Protein AF-A0A183EL89-F1 (afdb_monomer)

Structure (mmCIF, N/CA/C/O backbone):
data_AF-A0A183EL89-F1
#
_entry.id   AF-A0A183EL89-F1
#
loop_
_atom_site.group_PDB
_atom_site.id
_atom_site.type_symbol
_atom_site.label_atom_id
_atom_site.label_alt_id
_atom_site.label_comp_id
_atom_site.label_asym_id
_atom_site.label_entity_id
_atom_site.label_seq_id
_atom_site.pdbx_PDB_ins_code
_atom_site.Cartn_x
_atom_site.Cartn_y
_atom_site.Cartn_z
_atom_site.occupancy
_atom_site.B_iso_or_equiv
_atom_site.auth_seq_id
_atom_site.auth_comp_id
_atom_site.auth_asym_id
_atom_site.auth_atom_id
_atom_site.pdbx_PDB_model_num
ATOM 1 N N . LEU A 1 1 ? -28.766 1.982 16.127 1.00 48.88 1 LEU A N 1
ATOM 2 C CA . LEU A 1 1 ? -27.959 2.420 17.276 1.00 48.88 1 LEU A CA 1
ATOM 3 C C . LEU A 1 1 ? -27.476 3.802 16.907 1.00 48.88 1 LEU A C 1
ATOM 5 O O . LEU A 1 1 ? -26.701 3.920 15.959 1.00 48.88 1 LEU A O 1
ATOM 9 N N . ASP A 1 2 ? -28.073 4.806 17.535 1.00 54.91 2 ASP A N 1
ATOM 10 C CA . ASP A 1 2 ? -27.821 6.222 17.257 1.00 54.91 2 ASP A CA 1
ATOM 11 C C . ASP A 1 2 ? -26.548 6.685 17.985 1.00 54.91 2 ASP A C 1
ATOM 13 O O . ASP A 1 2 ? -26.161 6.104 18.998 1.00 54.91 2 ASP A O 1
ATOM 17 N N . ASN A 1 3 ? -25.886 7.733 17.482 1.00 57.62 3 ASN A N 1
ATOM 18 C CA . ASN A 1 3 ? -24.579 8.217 17.969 1.00 57.62 3 ASN A CA 1
ATOM 19 C C . ASN A 1 3 ? -24.503 8.420 19.483 1.00 57.62 3 ASN A C 1
ATOM 21 O O . ASN A 1 3 ? -23.495 8.080 20.096 1.00 57.62 3 ASN A O 1
ATOM 25 N N . GLY A 1 4 ? -25.585 8.915 20.088 1.00 68.94 4 GLY A N 1
ATOM 26 C CA . GLY A 1 4 ? -25.637 9.153 21.529 1.00 68.94 4 GLY A CA 1
ATOM 27 C C . GLY A 1 4 ? -25.497 7.879 22.367 1.00 68.94 4 GLY A C 1
ATOM 28 O O . GLY A 1 4 ? -24.900 7.924 23.436 1.00 68.94 4 GLY A O 1
ATOM 29 N N . GLU A 1 5 ? -25.976 6.734 21.872 1.00 75.00 5 GLU A N 1
ATOM 30 C CA . GLU A 1 5 ? -25.939 5.466 22.614 1.00 75.00 5 GLU A CA 1
ATOM 31 C C . GLU A 1 5 ? -24.522 4.878 22.666 1.00 75.00 5 GLU A C 1
ATOM 33 O O . GLU A 1 5 ? -24.133 4.270 23.663 1.00 75.00 5 GLU A O 1
ATOM 38 N N . PHE A 1 6 ? -23.734 5.063 21.602 1.00 75.00 6 PHE A N 1
ATOM 39 C CA . PHE A 1 6 ? -22.356 4.576 21.531 1.00 75.00 6 PHE A CA 1
ATOM 40 C C . PHE A 1 6 ? -21.401 5.408 22.386 1.00 75.00 6 PHE A C 1
ATOM 42 O O . PHE A 1 6 ? -20.579 4.830 23.100 1.00 75.00 6 PHE A O 1
ATOM 49 N N . ASP A 1 7 ? -21.540 6.734 22.358 1.00 78.25 7 ASP A N 1
ATOM 50 C CA . ASP A 1 7 ? -20.721 7.635 23.171 1.00 78.25 7 ASP A CA 1
ATOM 51 C C . ASP A 1 7 ? -21.027 7.469 24.665 1.00 78.25 7 ASP A C 1
ATOM 53 O O . ASP A 1 7 ? -20.110 7.395 25.485 1.00 78.25 7 ASP A O 1
ATOM 57 N N . GLU A 1 8 ? -22.306 7.329 25.033 1.00 81.50 8 GLU A N 1
ATOM 58 C CA . GLU A 1 8 ? -22.704 7.083 26.420 1.00 81.50 8 GLU A CA 1
ATOM 59 C C . GLU A 1 8 ? -22.214 5.712 26.910 1.00 81.50 8 GLU A C 1
ATOM 61 O O . GLU A 1 8 ? -21.628 5.618 27.992 1.00 81.50 8 GLU A O 1
ATOM 66 N N . ALA A 1 9 ? -22.362 4.655 26.100 1.00 81.38 9 ALA A N 1
ATOM 67 C CA . ALA A 1 9 ? -21.861 3.324 26.439 1.00 81.38 9 ALA A CA 1
ATOM 68 C C . ALA A 1 9 ? -20.333 3.299 26.600 1.00 81.38 9 ALA A C 1
ATOM 70 O O . ALA A 1 9 ? -19.826 2.683 27.542 1.00 81.38 9 ALA A O 1
ATOM 71 N N . LEU A 1 10 ? -19.598 3.982 25.715 1.00 85.62 10 LEU A N 1
ATOM 72 C CA . LEU A 1 10 ? -18.145 4.081 25.804 1.00 85.62 10 LEU A CA 1
ATOM 73 C C . LEU A 1 10 ? -17.728 4.858 27.058 1.00 85.62 10 LEU A C 1
ATOM 75 O O . LEU A 1 10 ? -16.910 4.366 27.831 1.00 85.62 10 LEU A O 1
ATOM 79 N N . HIS A 1 11 ? -18.348 6.009 27.322 1.00 86.00 11 HIS A N 1
ATOM 80 C CA . HIS A 1 11 ? -18.059 6.821 28.502 1.00 86.00 11 HIS A CA 1
ATOM 81 C C . HIS A 1 11 ? -18.355 6.073 29.812 1.00 86.00 11 HIS A C 1
ATOM 83 O O . HIS A 1 11 ? -17.586 6.164 30.773 1.00 86.00 11 HIS A O 1
ATOM 89 N N . VAL A 1 12 ? -19.446 5.303 29.879 1.00 81.62 12 VAL A N 1
ATOM 90 C CA . VAL A 1 12 ? -19.757 4.456 31.043 1.00 81.62 12 VAL A CA 1
ATOM 91 C C . VAL A 1 12 ? -18.693 3.373 31.225 1.00 81.62 12 VAL A C 1
ATOM 93 O O . VAL A 1 12 ? -18.206 3.185 32.343 1.00 81.62 12 VAL A O 1
ATOM 96 N N . ALA A 1 13 ? -18.299 2.697 30.144 1.00 80.44 13 ALA A N 1
ATOM 97 C CA . ALA A 1 13 ? -17.300 1.637 30.193 1.00 80.44 13 ALA A CA 1
ATOM 98 C C . ALA A 1 13 ? -15.908 2.168 30.590 1.00 80.44 13 ALA A C 1
ATOM 100 O O . ALA A 1 13 ? -15.246 1.587 31.448 1.00 80.44 13 ALA A O 1
ATOM 101 N N . GLU A 1 14 ? -15.485 3.313 30.052 1.00 84.62 14 GLU A N 1
ATOM 102 C CA . GLU A 1 14 ? -14.200 3.942 30.383 1.00 84.62 14 GLU A CA 1
ATOM 103 C C . GLU A 1 14 ? -14.146 4.445 31.827 1.00 84.62 14 GLU A C 1
ATOM 105 O O . GLU A 1 14 ? -13.156 4.224 32.529 1.00 84.62 14 GLU A O 1
ATOM 110 N N . ASN A 1 15 ? -15.230 5.053 32.316 1.00 82.44 15 ASN A N 1
ATOM 111 C CA . ASN A 1 15 ? -15.321 5.478 33.712 1.00 82.44 15 ASN A CA 1
ATOM 112 C C . ASN A 1 15 ? -15.340 4.306 34.690 1.00 82.44 15 ASN A C 1
ATOM 114 O O . ASN A 1 15 ? -14.877 4.450 35.823 1.00 82.44 15 ASN A O 1
ATOM 118 N N . ALA A 1 16 ? -15.897 3.164 34.291 1.00 75.69 16 ALA A N 1
ATOM 119 C CA . ALA A 1 16 ? -15.833 1.956 35.095 1.00 75.69 16 ALA A CA 1
ATOM 120 C C . ALA A 1 16 ? -14.378 1.459 35.188 1.00 75.69 16 ALA A C 1
ATOM 122 O O . ALA A 1 16 ? -13.889 1.214 36.293 1.00 75.69 16 ALA A O 1
ATOM 123 N N . VAL A 1 17 ? -13.649 1.421 34.065 1.00 77.75 17 VAL A N 1
ATOM 124 C CA . VAL A 1 17 ? -12.233 1.001 34.017 1.00 77.75 17 VAL A CA 1
ATOM 125 C C . VAL A 1 17 ? -11.346 1.912 34.860 1.00 77.75 17 VAL A C 1
ATOM 127 O O . VAL A 1 17 ? -10.540 1.430 35.657 1.00 77.75 17 VAL A O 1
ATOM 130 N N . ALA A 1 18 ? -11.547 3.228 34.770 1.00 77.75 18 ALA A N 1
ATOM 131 C CA . ALA A 1 18 ? -10.809 4.215 35.558 1.00 77.75 18 ALA A CA 1
ATOM 132 C C . ALA A 1 18 ? -10.994 4.051 37.080 1.00 77.75 18 ALA A C 1
ATOM 134 O O . ALA A 1 18 ? -10.138 4.471 37.857 1.00 77.75 18 ALA A O 1
ATOM 135 N N . LYS A 1 19 ? -12.090 3.417 37.520 1.00 83.00 19 LYS A N 1
ATOM 136 C CA . LYS A 1 19 ? -12.383 3.140 38.937 1.00 83.00 19 LYS A CA 1
ATOM 137 C C . LYS A 1 19 ? -11.757 1.836 39.451 1.00 83.00 19 LYS A C 1
ATOM 139 O O . LYS A 1 19 ? -11.983 1.481 40.606 1.00 83.00 19 LYS A O 1
ATOM 144 N N . GLY A 1 20 ? -10.944 1.151 38.639 1.00 70.12 20 GLY A N 1
ATOM 145 C CA . GLY A 1 20 ? -10.068 0.058 39.076 1.00 70.12 20 GLY A CA 1
ATO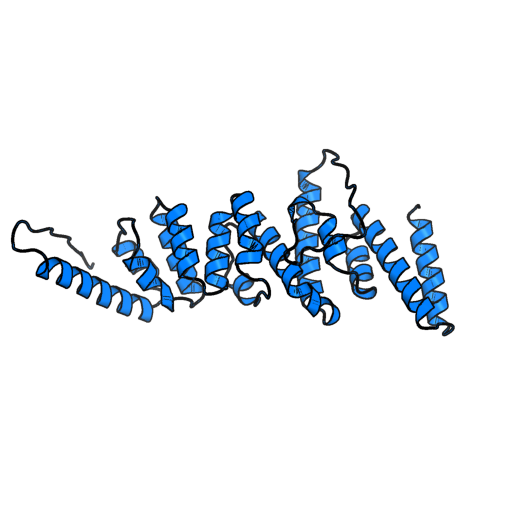M 146 C C . GLY A 1 20 ? -10.758 -1.286 39.324 1.00 70.12 20 GLY A C 1
ATOM 147 O O . GLY A 1 20 ? -10.212 -2.119 40.041 1.00 70.12 20 GLY A O 1
ATOM 148 N N . GLN A 1 21 ? -11.948 -1.507 38.762 1.00 62.53 21 GLN A N 1
ATOM 149 C CA . GLN A 1 21 ? -12.752 -2.718 38.991 1.00 62.53 21 GLN A CA 1
ATOM 150 C C . GLN A 1 21 ? -12.561 -3.843 37.956 1.00 62.53 21 GLN A C 1
ATOM 152 O O . GLN A 1 21 ? -13.443 -4.681 37.853 1.00 62.53 21 GLN A O 1
ATOM 157 N N . PHE A 1 22 ? -11.462 -3.880 37.194 1.00 68.75 22 PHE A N 1
ATOM 158 C CA . PHE A 1 22 ? -11.438 -4.659 35.948 1.00 68.75 22 PHE A CA 1
ATOM 159 C C . PHE A 1 22 ? -10.488 -5.855 35.968 1.00 68.75 22 PHE A C 1
ATOM 161 O O . PHE A 1 22 ? -9.323 -5.742 36.360 1.00 68.75 22 PHE A O 1
ATOM 168 N N . ASP A 1 23 ? -11.004 -6.989 35.489 1.00 80.81 23 ASP A N 1
ATOM 169 C CA . ASP A 1 23 ? -10.221 -8.144 35.059 1.00 80.81 23 ASP A CA 1
ATOM 170 C C . ASP A 1 23 ? -9.876 -8.056 33.553 1.00 80.81 23 ASP A C 1
ATOM 172 O O . ASP A 1 23 ? -10.339 -7.177 32.819 1.00 80.81 23 ASP A O 1
ATOM 176 N N . GLU A 1 24 ? -9.023 -8.964 33.076 1.00 83.56 24 GLU A N 1
ATOM 177 C CA . GLU A 1 24 ? -8.589 -9.019 31.672 1.00 83.56 24 GLU A CA 1
ATOM 178 C C . GLU A 1 24 ? -9.761 -9.217 30.687 1.00 83.56 24 GLU A C 1
ATOM 180 O O . GLU A 1 24 ? -9.737 -8.694 29.570 1.00 83.56 24 GLU A O 1
ATOM 185 N N . ALA A 1 25 ? -10.823 -9.916 31.100 1.00 85.62 25 ALA A N 1
ATOM 186 C CA . ALA A 1 25 ? -11.987 -10.176 30.259 1.00 85.62 25 ALA A CA 1
ATOM 187 C C . ALA A 1 25 ? -12.854 -8.923 30.074 1.00 85.62 25 ALA A C 1
ATOM 189 O O . ALA A 1 25 ? -13.449 -8.723 29.012 1.00 85.62 25 ALA A O 1
ATOM 190 N N . GLU A 1 26 ? -12.932 -8.058 31.079 1.00 83.62 26 GLU A N 1
ATOM 191 C CA . GLU A 1 26 ? -13.636 -6.787 30.957 1.00 83.62 26 GLU A CA 1
ATOM 192 C C . GLU A 1 26 ? -12.860 -5.764 30.111 1.00 83.62 26 GLU A C 1
ATOM 194 O O . GLU A 1 26 ? -13.474 -5.034 29.328 1.00 83.62 26 GLU A O 1
ATOM 199 N N . LEU A 1 27 ? -11.521 -5.765 30.171 1.00 84.81 27 LEU A N 1
ATOM 200 C CA . LEU A 1 27 ? -10.687 -4.989 29.241 1.00 84.81 27 LEU A CA 1
ATOM 201 C C . LEU A 1 27 ? -10.880 -5.441 27.787 1.00 84.81 27 LEU A C 1
ATOM 203 O O . LEU A 1 27 ? -10.979 -4.600 26.889 1.00 84.81 27 LEU A O 1
ATOM 207 N N . LEU A 1 28 ? -11.004 -6.751 27.550 1.00 87.50 28 LEU A N 1
ATOM 208 C CA . LEU A 1 28 ? -11.313 -7.292 26.225 1.00 87.50 28 LEU A CA 1
ATOM 209 C C . LEU A 1 28 ? -12.662 -6.764 25.709 1.00 87.50 28 LEU A C 1
ATOM 211 O O . LEU A 1 28 ? -12.742 -6.267 24.586 1.00 87.50 28 LEU A O 1
ATOM 215 N N . LYS A 1 29 ? -13.710 -6.797 26.544 1.00 88.00 29 LYS A N 1
ATOM 216 C CA . LYS A 1 29 ? -15.044 -6.275 26.188 1.00 88.00 29 LYS A CA 1
ATOM 217 C C . LYS A 1 29 ? -15.022 -4.777 25.885 1.00 88.00 29 LYS A C 1
ATOM 219 O O . LYS A 1 29 ? -15.702 -4.338 24.958 1.00 88.00 29 LYS A O 1
ATOM 224 N N . LEU A 1 30 ? -14.249 -3.993 26.640 1.00 88.56 30 LEU A N 1
ATOM 225 C CA . LEU A 1 30 ? -14.063 -2.568 26.359 1.00 88.56 30 LEU A CA 1
ATOM 226 C C . LEU A 1 30 ? -13.410 -2.359 24.990 1.00 88.56 30 LEU A C 1
ATOM 228 O O . LEU A 1 30 ? -13.863 -1.511 24.223 1.00 88.56 30 LEU A O 1
ATOM 232 N N . ASN A 1 31 ? -12.372 -3.129 24.664 1.00 90.12 31 ASN A N 1
ATOM 233 C CA . ASN A 1 31 ? -11.717 -3.035 23.362 1.00 90.12 31 ASN A CA 1
ATOM 234 C C . ASN A 1 31 ? -12.661 -3.435 22.223 1.00 90.12 31 ASN A C 1
ATOM 236 O O . ASN A 1 31 ? -12.740 -2.715 21.231 1.00 90.12 31 ASN A O 1
ATOM 240 N N . GLU A 1 32 ? -13.451 -4.498 22.378 1.00 89.94 32 GLU A N 1
ATOM 241 C CA . GLU A 1 32 ? -14.487 -4.859 21.401 1.00 89.94 32 GLU A CA 1
ATOM 242 C C . GLU A 1 32 ? -15.528 -3.745 21.215 1.00 89.94 32 GLU A C 1
ATOM 244 O O . GLU A 1 32 ? -15.967 -3.481 20.091 1.00 89.94 32 GLU A O 1
ATOM 249 N N . LEU A 1 33 ? -15.930 -3.073 22.301 1.00 90.19 33 LEU A N 1
ATOM 250 C CA . LEU A 1 33 ? -16.832 -1.925 22.231 1.00 90.19 33 LEU A CA 1
ATOM 251 C C . LEU A 1 33 ? -16.178 -0.766 21.472 1.00 90.19 33 LEU A C 1
ATOM 253 O O . LEU A 1 33 ? -16.782 -0.252 20.533 1.00 90.19 33 LEU A O 1
ATOM 257 N N . ARG A 1 34 ? -14.933 -0.406 21.804 1.00 91.88 34 ARG A N 1
ATOM 258 C CA . ARG A 1 34 ? -14.167 0.634 21.098 1.00 91.88 34 ARG A CA 1
ATOM 259 C C . ARG A 1 34 ? -14.054 0.351 19.607 1.00 91.88 34 ARG A C 1
ATOM 261 O O . ARG A 1 34 ? -14.280 1.255 18.812 1.00 91.88 34 ARG A O 1
ATOM 268 N N . GLN A 1 35 ? -13.775 -0.893 19.222 1.00 91.88 35 GLN A N 1
ATOM 269 C CA . GLN A 1 35 ? -13.714 -1.298 17.818 1.00 91.88 35 GLN A CA 1
ATOM 270 C C . GLN A 1 35 ? -15.066 -1.103 17.116 1.00 91.88 35 GLN A C 1
ATOM 272 O O . GLN A 1 35 ? -15.114 -0.543 16.022 1.00 91.88 35 GLN A O 1
ATOM 277 N N . LYS A 1 36 ? -16.186 -1.481 17.749 1.00 89.31 36 LYS A N 1
ATOM 278 C CA . LYS A 1 36 ? -17.536 -1.254 17.194 1.00 89.31 36 LYS A CA 1
ATOM 279 C C . LYS A 1 36 ? -17.862 0.234 17.039 1.00 89.31 36 LYS A C 1
ATOM 281 O O . LYS A 1 36 ? -18.387 0.626 15.997 1.00 89.31 36 LYS A O 1
ATOM 286 N N . VAL A 1 37 ? -17.537 1.050 18.045 1.00 90.50 37 VAL A N 1
ATOM 287 C CA . VAL A 1 37 ? -17.732 2.511 18.013 1.00 90.50 37 VAL A CA 1
ATOM 288 C C . VAL A 1 37 ? -16.865 3.141 16.922 1.00 90.50 37 VAL A C 1
ATOM 290 O O . VAL A 1 37 ? -17.355 3.954 16.143 1.00 90.50 37 VAL A O 1
ATOM 293 N N . ALA A 1 38 ? -15.610 2.706 16.789 1.00 91.56 38 ALA A N 1
ATOM 294 C CA . ALA A 1 38 ? -14.726 3.146 15.717 1.00 91.56 38 ALA A CA 1
ATOM 295 C C . ALA A 1 38 ? -15.380 2.893 14.347 1.00 91.56 38 ALA A C 1
ATOM 297 O O . ALA A 1 38 ? -15.536 3.817 13.549 1.00 91.56 38 ALA A O 1
ATOM 298 N N . VAL A 1 39 ? -15.849 1.670 14.083 1.00 87.56 39 VAL A N 1
ATOM 299 C CA . VAL A 1 39 ? -16.527 1.341 12.817 1.00 87.56 39 VAL A CA 1
ATOM 300 C C . VAL A 1 39 ? -17.768 2.216 12.579 1.00 87.56 39 VAL A C 1
ATOM 302 O O . VAL A 1 39 ? -18.038 2.592 11.437 1.00 87.56 39 VAL A O 1
ATOM 305 N N . ALA A 1 40 ? -18.513 2.581 13.627 1.00 87.31 40 ALA A N 1
ATOM 306 C CA . ALA A 1 40 ? -19.631 3.517 13.508 1.00 87.31 40 ALA A CA 1
ATOM 307 C C . ALA A 1 40 ? -19.163 4.924 13.089 1.00 87.31 40 ALA A C 1
ATOM 309 O O . ALA A 1 40 ? -19.707 5.476 12.130 1.00 87.31 40 ALA A O 1
ATOM 310 N N . PHE A 1 41 ? -18.108 5.460 13.716 1.00 89.81 41 PHE A N 1
ATOM 311 C CA . PHE A 1 41 ? -17.509 6.737 13.309 1.00 89.81 41 PHE A CA 1
ATOM 312 C C . PHE A 1 41 ? -17.009 6.716 11.867 1.00 89.81 41 PHE A C 1
ATOM 314 O O . PHE A 1 41 ? -17.232 7.676 11.129 1.00 89.81 41 PHE A O 1
ATOM 321 N N . PHE A 1 42 ? -16.398 5.613 11.435 1.00 88.62 42 PHE A N 1
ATOM 322 C CA . PHE A 1 42 ? -15.945 5.458 10.057 1.00 88.62 42 PHE A CA 1
ATOM 323 C C . PHE A 1 42 ? -17.104 5.573 9.058 1.00 88.62 42 PHE A C 1
ATOM 325 O O . PHE A 1 42 ? -17.032 6.360 8.114 1.00 88.62 42 PHE A O 1
ATOM 332 N N . LYS A 1 43 ? -18.213 4.862 9.304 1.00 85.00 43 LYS A N 1
ATOM 333 C CA . LYS A 1 43 ? -19.420 4.913 8.454 1.00 85.00 43 LYS A CA 1
ATOM 334 C C . LYS A 1 43 ? -20.042 6.309 8.374 1.00 85.00 43 LYS A C 1
ATOM 336 O O . LYS A 1 43 ? -20.694 6.636 7.389 1.00 85.00 43 LYS A O 1
ATOM 341 N N . GLN A 1 44 ? -19.826 7.128 9.396 1.00 86.00 44 GLN A N 1
ATOM 342 C CA . GLN A 1 44 ? -20.323 8.502 9.484 1.00 86.00 44 GLN A CA 1
ATOM 343 C C . GLN A 1 44 ? -19.299 9.544 9.026 1.00 86.00 44 GLN A C 1
ATOM 345 O O . GLN A 1 44 ? -19.546 10.739 9.156 1.00 86.00 44 GLN A O 1
ATOM 350 N N . LYS A 1 45 ? -18.158 9.107 8.476 1.00 88.25 45 LYS A N 1
ATOM 351 C CA . LYS A 1 45 ? -17.063 9.971 8.011 1.00 88.25 45 LYS A CA 1
ATOM 352 C C . LYS A 1 45 ? -16.403 10.795 9.130 1.00 88.25 45 LYS A C 1
ATOM 354 O O . LYS A 1 45 ? -15.696 11.762 8.858 1.00 88.25 45 LYS A O 1
ATOM 359 N N . HIS A 1 46 ? -16.560 10.390 10.392 1.00 90.50 46 HIS A N 1
ATOM 360 C CA . HIS A 1 46 ? -15.832 10.946 11.538 1.00 90.50 46 HIS A CA 1
ATOM 361 C C . HIS A 1 46 ? -14.442 10.296 11.649 1.00 90.50 46 HIS A C 1
ATOM 363 O O . HIS A 1 46 ? -14.143 9.546 12.579 1.00 90.50 46 HIS A O 1
ATOM 369 N N . TYR A 1 47 ? -13.595 10.546 10.650 1.00 91.38 47 TYR A N 1
ATOM 370 C CA . TYR A 1 47 ? -12.336 9.824 10.447 1.00 91.38 47 TYR A CA 1
ATOM 371 C C . TYR A 1 47 ? -11.286 10.025 11.548 1.00 91.38 47 TYR A C 1
ATOM 373 O O . TYR A 1 47 ? -10.533 9.098 11.846 1.00 91.38 47 TYR A O 1
ATOM 381 N N . GLU A 1 48 ? -11.232 11.209 12.161 1.00 92.50 48 GLU A N 1
ATOM 382 C CA . GLU A 1 48 ? -10.313 11.496 13.270 1.00 92.50 48 GLU A CA 1
ATOM 383 C C . GLU A 1 48 ? -10.657 10.634 14.491 1.00 92.50 48 GLU A C 1
ATOM 385 O O . GLU A 1 48 ? -9.822 9.843 14.932 1.00 92.50 48 GLU A O 1
ATOM 390 N N . ASN A 1 49 ? -11.919 10.676 14.932 1.00 92.19 49 ASN A N 1
ATOM 391 C CA . ASN A 1 49 ? -12.429 9.855 16.036 1.00 92.19 49 ASN A CA 1
ATOM 392 C C . ASN A 1 49 ? -12.253 8.356 15.761 1.00 92.19 49 ASN A C 1
ATOM 394 O O . ASN A 1 49 ? -11.861 7.589 16.643 1.00 92.19 49 ASN A O 1
ATOM 398 N N . PHE A 1 50 ? -12.510 7.927 14.521 1.00 94.12 50 PHE A N 1
ATOM 399 C CA . PHE A 1 50 ? -12.252 6.553 14.106 1.00 94.12 50 PHE A CA 1
ATOM 400 C C . PHE A 1 50 ? -10.774 6.178 14.269 1.00 94.12 50 PHE A C 1
ATOM 402 O O . PHE A 1 50 ? -10.476 5.143 14.857 1.00 94.12 50 PHE A O 1
ATOM 409 N N . CYS A 1 51 ? -9.850 7.002 13.769 1.00 94.38 51 CYS A N 1
ATOM 410 C CA . CYS A 1 51 ? -8.414 6.732 13.825 1.00 94.38 51 CYS A CA 1
ATOM 411 C C . CYS A 1 51 ? -7.916 6.614 15.270 1.00 94.38 51 CYS A C 1
ATOM 413 O O . CYS A 1 51 ? -7.146 5.705 15.585 1.00 94.38 51 CYS A O 1
ATOM 415 N N . GLU A 1 52 ? -8.376 7.500 16.154 1.00 93.94 52 GLU A N 1
ATOM 416 C CA . GLU A 1 52 ? -8.047 7.457 17.578 1.00 93.94 52 GLU A CA 1
ATOM 417 C C . GLU A 1 52 ? -8.525 6.159 18.229 1.00 93.94 52 GLU A C 1
ATOM 419 O O . GLU A 1 52 ? -7.712 5.419 18.790 1.00 93.94 52 GLU A O 1
ATOM 424 N N . LEU A 1 53 ? -9.812 5.825 18.093 1.00 93.81 53 LEU A N 1
ATOM 425 C CA . LEU A 1 53 ? -10.365 4.613 18.699 1.00 93.81 53 LEU A CA 1
ATOM 426 C C . LEU A 1 53 ? -9.803 3.328 18.088 1.00 93.81 53 LEU A C 1
ATOM 428 O O . LEU A 1 53 ? -9.536 2.375 18.821 1.00 93.81 53 LEU A O 1
ATOM 432 N N . ALA A 1 54 ? -9.585 3.288 16.774 1.00 94.69 54 ALA A N 1
ATOM 433 C CA . ALA A 1 54 ? -9.003 2.135 16.095 1.00 94.69 54 ALA A CA 1
ATOM 434 C C . ALA A 1 54 ? -7.580 1.850 16.596 1.00 94.69 54 ALA A C 1
ATOM 436 O O . ALA A 1 54 ? -7.228 0.697 16.828 1.00 94.69 54 ALA A O 1
ATOM 437 N N . ILE A 1 55 ? -6.772 2.891 16.812 1.00 95.06 55 ILE A N 1
ATOM 438 C CA . ILE A 1 55 ? -5.411 2.743 17.338 1.00 95.06 55 ILE A CA 1
ATOM 439 C C . ILE A 1 55 ? -5.425 2.344 18.815 1.00 95.06 55 ILE A C 1
ATOM 441 O O . ILE A 1 55 ? -4.678 1.448 19.202 1.00 95.06 55 ILE A O 1
ATOM 445 N N . LEU A 1 56 ? -6.269 2.985 19.630 1.00 93.25 56 LEU A N 1
ATOM 446 C CA . LEU A 1 56 ? -6.376 2.703 21.066 1.00 93.25 56 LEU A CA 1
ATOM 447 C C . LEU A 1 56 ? -6.866 1.283 21.364 1.00 93.25 56 LEU A C 1
ATOM 449 O O . LEU A 1 56 ? -6.513 0.721 22.396 1.00 93.25 56 LEU A O 1
ATOM 453 N N . SER A 1 57 ? -7.691 0.722 20.482 1.00 93.69 57 SER A N 1
ATOM 454 C CA . SER A 1 57 ? -8.256 -0.623 20.626 1.00 93.69 57 SER A CA 1
ATOM 455 C C . SER A 1 57 ? -7.501 -1.706 19.857 1.00 93.69 57 SER A C 1
ATOM 457 O O . SER A 1 57 ? -7.989 -2.835 19.793 1.00 93.69 57 SER A O 1
ATOM 459 N N . GLU A 1 58 ? -6.350 -1.363 19.263 1.00 94.56 58 GLU A N 1
ATOM 460 C CA . GLU A 1 58 ? -5.545 -2.252 18.414 1.00 94.56 58 GLU A CA 1
ATOM 461 C C . GLU A 1 58 ? -6.403 -2.975 17.358 1.00 94.56 58 GLU A C 1
ATOM 463 O O . GLU A 1 58 ? -6.300 -4.185 17.155 1.00 94.56 58 GLU A O 1
ATOM 468 N N . LEU A 1 59 ? -7.312 -2.227 16.718 1.00 93.94 59 LEU A N 1
ATOM 469 C CA . LEU A 1 59 ? -8.205 -2.757 15.692 1.00 93.94 59 LEU A CA 1
ATOM 470 C C . LEU A 1 59 ? -7.380 -3.376 14.560 1.00 93.94 59 LEU A C 1
ATOM 472 O O . LEU A 1 59 ? -6.530 -2.701 13.976 1.00 93.94 59 LEU A O 1
ATOM 476 N N . ASP A 1 60 ? -7.680 -4.633 14.216 1.00 93.38 60 ASP A N 1
ATOM 477 C CA . ASP A 1 60 ? -7.065 -5.306 13.072 1.00 93.38 60 ASP A CA 1
ATOM 478 C C . ASP A 1 60 ? -7.290 -4.453 11.809 1.00 93.38 60 ASP A C 1
ATOM 480 O O . ASP A 1 60 ? -8.436 -4.275 11.378 1.00 93.38 60 ASP A O 1
ATOM 484 N N . PRO A 1 61 ? -6.224 -3.910 11.191 1.00 93.94 61 PRO A N 1
ATOM 485 C CA . PRO A 1 61 ? -6.358 -2.993 10.069 1.00 93.94 61 PRO A CA 1
ATOM 486 C C . PRO A 1 61 ? -7.040 -3.659 8.874 1.00 93.94 61 PRO A C 1
ATOM 488 O O . PRO A 1 61 ? -7.633 -2.970 8.048 1.00 93.94 61 PRO A O 1
ATOM 491 N N . ARG A 1 62 ? -7.017 -4.993 8.777 1.00 92.75 62 ARG A N 1
ATOM 492 C CA . ARG A 1 62 ? -7.664 -5.732 7.691 1.00 92.75 62 ARG A CA 1
ATOM 493 C C . ARG A 1 62 ? -9.188 -5.665 7.769 1.00 92.75 62 ARG A C 1
ATOM 495 O O . ARG A 1 62 ? -9.824 -5.686 6.723 1.00 92.75 62 ARG A O 1
ATOM 502 N N . GLU A 1 63 ? -9.772 -5.501 8.959 1.00 90.25 63 GLU A N 1
ATO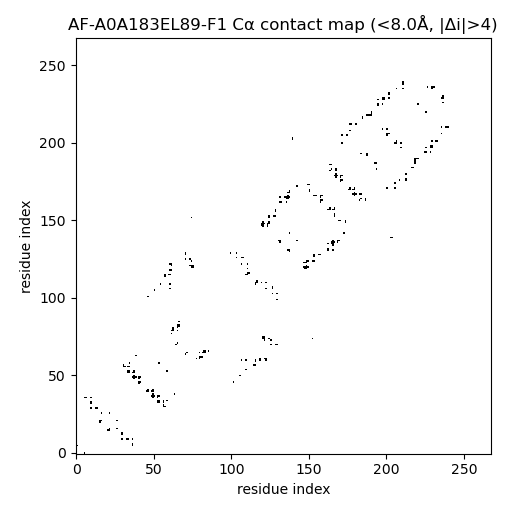M 503 C CA . GLU A 1 63 ? -11.219 -5.260 9.117 1.00 90.25 63 GLU A CA 1
ATOM 504 C C . GLU A 1 63 ? -11.619 -3.891 8.545 1.00 90.25 63 GLU A C 1
ATOM 506 O O . GLU A 1 63 ? -12.685 -3.742 7.953 1.00 90.25 63 GLU A O 1
ATOM 511 N N . VAL A 1 64 ? -10.739 -2.893 8.658 1.00 89.56 64 VAL A N 1
ATOM 512 C CA . VAL A 1 64 ? -10.936 -1.567 8.050 1.00 89.56 64 VAL A CA 1
ATOM 513 C C . VAL A 1 64 ? -10.795 -1.658 6.536 1.00 89.56 64 VAL A C 1
ATOM 515 O O . VAL A 1 64 ? -11.640 -1.172 5.790 1.00 89.56 64 VAL A O 1
ATOM 518 N N . LEU A 1 65 ? -9.731 -2.315 6.075 1.00 89.31 65 LEU A N 1
ATOM 519 C CA . LEU A 1 65 ? -9.433 -2.488 4.655 1.00 89.31 65 LEU A CA 1
ATOM 520 C C . LEU A 1 65 ? -10.502 -3.323 3.935 1.00 89.31 65 LEU A C 1
ATOM 522 O O . LEU A 1 65 ? -10.762 -3.096 2.760 1.00 89.31 65 LEU A O 1
ATOM 526 N N . ALA A 1 66 ? -11.160 -4.248 4.634 1.00 87.19 66 ALA A N 1
ATOM 527 C CA . ALA A 1 66 ? -12.277 -5.027 4.111 1.00 87.19 66 ALA A CA 1
ATOM 528 C C . ALA A 1 66 ? -13.527 -4.196 3.797 1.00 87.19 66 ALA A C 1
ATOM 530 O O . ALA A 1 66 ? -14.434 -4.684 3.134 1.00 87.19 66 ALA A O 1
ATOM 531 N N . MET A 1 67 ? -13.578 -2.936 4.234 1.00 83.50 67 MET A N 1
ATOM 532 C CA . MET A 1 67 ? -14.610 -1.994 3.796 1.00 83.50 67 MET A CA 1
ATOM 533 C C . MET A 1 67 ? -14.339 -1.433 2.393 1.00 83.50 67 MET A C 1
ATOM 535 O O . MET A 1 67 ? -15.183 -0.724 1.848 1.00 83.50 67 MET A O 1
ATOM 539 N N . PHE A 1 68 ? -13.179 -1.748 1.808 1.00 85.94 68 PHE A N 1
ATOM 540 C CA . PHE A 1 68 ? -12.717 -1.272 0.510 1.00 85.94 68 PHE A CA 1
ATOM 541 C C . PHE A 1 68 ? -12.530 -2.447 -0.453 1.00 85.94 68 PHE A C 1
ATOM 543 O O . PHE A 1 68 ? -11.405 -2.843 -0.757 1.00 85.94 68 PHE A O 1
ATOM 550 N N . ASP A 1 69 ? -13.635 -2.972 -0.982 1.00 84.31 69 ASP A N 1
ATOM 551 C CA . ASP A 1 69 ? -13.633 -4.158 -1.853 1.00 84.31 69 ASP A CA 1
ATOM 552 C C . ASP A 1 69 ? -12.692 -4.030 -3.058 1.00 84.31 69 ASP A C 1
ATOM 554 O O . ASP A 1 69 ? -12.059 -5.000 -3.472 1.00 84.31 69 ASP A O 1
ATOM 558 N N . VAL A 1 70 ? -12.529 -2.813 -3.589 1.00 85.06 70 VAL A N 1
ATOM 559 C CA . VAL A 1 70 ? -11.618 -2.531 -4.709 1.00 85.06 70 VAL A CA 1
ATOM 560 C C . VAL A 1 70 ? -10.156 -2.865 -4.389 1.00 85.06 70 VAL A C 1
ATOM 562 O O . VAL A 1 70 ? -9.384 -3.154 -5.297 1.00 85.06 70 VAL A O 1
ATOM 565 N N . LEU A 1 71 ? -9.764 -2.862 -3.113 1.00 86.56 71 LEU A N 1
ATOM 566 C CA . LEU A 1 71 ? -8.401 -3.148 -2.661 1.00 86.56 71 LEU A CA 1
ATOM 567 C C . LEU A 1 71 ? -8.188 -4.626 -2.317 1.00 86.56 71 LEU A C 1
ATOM 569 O O . LEU A 1 71 ? -7.077 -4.987 -1.934 1.00 86.56 71 LEU A O 1
ATOM 573 N N . LEU A 1 72 ? -9.206 -5.477 -2.459 1.00 86.75 72 LEU A N 1
ATOM 574 C CA . LEU A 1 72 ? -9.145 -6.920 -2.213 1.00 86.75 72 LEU A CA 1
ATOM 575 C C . LEU A 1 72 ? -8.729 -7.689 -3.484 1.00 86.75 72 LEU A C 1
ATOM 577 O O . LEU A 1 72 ? -8.848 -7.159 -4.591 1.00 86.75 72 LEU A O 1
ATOM 581 N N . PRO A 1 73 ? -8.219 -8.934 -3.370 1.00 88.69 73 PRO A N 1
ATOM 582 C CA . PRO A 1 73 ? -8.024 -9.746 -2.157 1.00 88.69 73 PRO A CA 1
ATOM 583 C C . PRO A 1 73 ? -6.741 -9.414 -1.380 1.00 88.69 73 PRO A C 1
ATOM 585 O O . PRO A 1 73 ? -5.771 -8.901 -1.944 1.00 88.69 73 PRO A O 1
ATOM 588 N N . PHE A 1 74 ? -6.708 -9.755 -0.088 1.00 86.50 74 PHE A N 1
ATOM 589 C CA . PHE A 1 74 ? -5.497 -9.623 0.729 1.00 86.50 74 PHE A CA 1
ATOM 590 C C . PHE A 1 74 ? -4.449 -10.694 0.399 1.00 86.50 74 PHE A C 1
ATOM 592 O O . PHE A 1 74 ? -4.812 -11.857 0.208 1.00 86.50 74 PHE A O 1
ATOM 599 N N . PRO A 1 75 ? -3.149 -10.348 0.435 1.00 86.75 75 PRO A N 1
ATOM 600 C CA . PRO A 1 75 ? -2.059 -11.317 0.294 1.00 86.75 75 PRO A CA 1
ATOM 601 C C . PRO A 1 75 ? -2.085 -12.451 1.324 1.00 86.75 75 PRO A C 1
ATOM 603 O O . PRO A 1 75 ? -1.713 -13.582 1.014 1.00 86.75 75 PRO A O 1
ATOM 606 N N . SER A 1 76 ? -2.514 -12.166 2.555 1.00 87.31 76 SER A N 1
ATOM 607 C CA . SER A 1 76 ? -2.651 -13.171 3.614 1.00 87.31 76 SER A CA 1
ATOM 608 C C . SER A 1 76 ? -3.847 -14.114 3.445 1.00 87.31 76 SER A C 1
ATOM 610 O O . SER A 1 76 ? -3.986 -15.054 4.226 1.00 87.31 76 SER A O 1
ATOM 612 N N . GLY A 1 77 ? -4.730 -13.870 2.469 1.00 87.12 77 GLY A N 1
ATOM 613 C CA . GLY A 1 77 ? -5.996 -14.594 2.329 1.00 87.12 77 GLY A CA 1
ATOM 614 C C . GLY A 1 77 ? -7.017 -14.268 3.424 1.00 87.12 77 GLY A C 1
ATOM 615 O O . GLY A 1 77 ? -7.994 -15.003 3.575 1.00 87.12 77 GLY A O 1
ATOM 616 N N . PHE A 1 78 ? -6.790 -13.191 4.188 1.00 87.38 78 PHE A N 1
ATOM 617 C CA . PHE A 1 78 ? -7.665 -12.760 5.273 1.00 87.38 78 PHE A CA 1
ATOM 618 C C . PHE A 1 78 ? -9.129 -12.685 4.833 1.00 87.38 78 PHE A C 1
ATOM 620 O O . PHE A 1 78 ? -9.457 -12.117 3.790 1.00 87.38 78 PHE A O 1
ATOM 627 N N . GLN A 1 79 ? -9.994 -13.257 5.668 1.00 83.56 79 GLN A N 1
ATOM 628 C CA . GLN A 1 79 ? -11.439 -13.214 5.517 1.00 83.56 79 GLN A CA 1
ATOM 629 C C . GLN A 1 79 ? -11.994 -12.307 6.620 1.00 83.56 79 GLN A C 1
ATOM 631 O O . GLN A 1 79 ? -11.859 -12.659 7.796 1.00 83.56 79 GLN A O 1
ATOM 636 N N . PRO A 1 80 ? -12.572 -11.148 6.274 1.00 77.25 80 PRO A N 1
ATOM 637 C CA . PRO A 1 80 ? -13.083 -10.212 7.264 1.00 77.25 80 PRO A CA 1
ATOM 638 C C . PRO A 1 80 ? -14.222 -10.809 8.076 1.00 77.25 80 PRO A C 1
ATOM 640 O O . PRO A 1 80 ? -15.106 -11.476 7.534 1.00 77.25 80 PRO A O 1
ATOM 643 N N . ARG A 1 81 ? -14.228 -10.533 9.384 1.00 74.12 81 ARG A N 1
ATOM 644 C CA . ARG A 1 81 ? -15.371 -10.880 10.239 1.00 74.12 81 ARG A CA 1
ATOM 645 C C . ARG A 1 81 ? -16.530 -9.931 9.974 1.00 74.12 81 ARG A C 1
ATOM 647 O O . ARG A 1 81 ? -17.690 -10.333 10.051 1.00 74.12 81 ARG A O 1
ATOM 654 N N . MET A 1 82 ? -16.214 -8.675 9.666 1.00 62.34 82 MET A N 1
ATOM 655 C CA . MET A 1 82 ? -17.189 -7.650 9.331 1.00 62.34 82 MET A CA 1
ATOM 656 C C . MET A 1 82 ? -17.328 -7.546 7.811 1.00 62.34 82 MET A C 1
ATOM 658 O O . MET A 1 82 ? -16.590 -6.815 7.160 1.00 62.34 82 MET A O 1
ATOM 662 N N . MET A 1 83 ? -18.280 -8.273 7.218 1.00 51.59 83 MET A N 1
ATOM 663 C CA . MET A 1 83 ? -18.625 -8.032 5.813 1.00 51.59 83 MET A CA 1
ATOM 664 C C . MET A 1 83 ? -19.199 -6.618 5.653 1.00 51.59 83 MET A C 1
ATOM 666 O O . MET A 1 83 ? -20.124 -6.221 6.369 1.00 51.59 83 MET A O 1
ATOM 670 N N . SER A 1 84 ? -18.644 -5.860 4.709 1.00 51.88 84 SER A N 1
ATOM 671 C CA . SER A 1 84 ? -19.113 -4.527 4.353 1.00 51.88 84 SER A CA 1
ATOM 672 C C . SER A 1 84 ? -20.342 -4.620 3.452 1.00 51.88 84 SER A C 1
ATOM 674 O O . SER A 1 84 ? -20.300 -5.192 2.370 1.00 51.88 84 SER A O 1
ATOM 676 N N . ALA A 1 85 ? -21.442 -4.020 3.899 1.00 44.28 85 ALA A N 1
ATOM 677 C CA . ALA A 1 85 ? -22.498 -3.524 3.028 1.00 44.28 85 ALA A CA 1
ATOM 678 C C . ALA A 1 85 ? -22.377 -1.995 3.000 1.00 44.28 85 ALA A C 1
ATOM 680 O O . ALA A 1 85 ? -23.208 -1.286 3.566 1.00 44.28 85 ALA A O 1
ATOM 681 N N . CYS A 1 86 ? -21.295 -1.468 2.423 1.00 48.56 86 CYS A N 1
ATOM 682 C CA . CYS A 1 86 ? -21.283 -0.067 2.018 1.00 48.56 86 CYS A CA 1
ATOM 683 C C . CYS A 1 86 ? -22.096 0.023 0.725 1.00 48.56 86 CYS A C 1
ATOM 685 O O . CYS A 1 86 ? -21.609 -0.298 -0.355 1.00 48.56 86 CYS A O 1
ATOM 687 N N . GLY A 1 87 ? -23.376 0.374 0.870 1.00 47.28 87 GLY A N 1
ATOM 688 C CA . GLY A 1 87 ? -24.272 0.621 -0.252 1.00 47.28 87 GLY A CA 1
ATOM 689 C C . GLY A 1 87 ? -23.705 1.701 -1.166 1.00 47.28 87 GLY A C 1
ATOM 690 O O . GLY A 1 87 ? -23.197 2.727 -0.712 1.00 47.28 87 GLY A O 1
ATOM 691 N N . THR A 1 88 ? -23.772 1.432 -2.463 1.00 41.06 88 THR A N 1
ATOM 692 C CA . THR A 1 88 ? -23.404 2.355 -3.526 1.00 41.06 88 THR A CA 1
ATOM 693 C C . THR A 1 88 ? -24.457 3.455 -3.655 1.00 41.06 88 THR A C 1
ATOM 695 O O . THR A 1 88 ? -25.378 3.306 -4.451 1.00 41.06 88 THR A O 1
ATOM 698 N N . ASP A 1 89 ? -24.333 4.538 -2.883 1.00 45.38 89 ASP A N 1
ATOM 699 C CA . ASP A 1 89 ? -25.095 5.773 -3.119 1.00 45.38 89 ASP A CA 1
ATOM 700 C C . ASP A 1 89 ? -24.273 6.785 -3.936 1.00 45.38 89 ASP A C 1
ATOM 702 O O . ASP A 1 89 ? -23.181 7.192 -3.544 1.00 45.38 89 ASP A O 1
ATOM 706 N N . ASP A 1 90 ? -24.845 7.171 -5.079 1.00 44.94 90 ASP A N 1
ATOM 707 C CA . ASP A 1 90 ? -24.309 7.837 -6.283 1.00 44.94 90 ASP A CA 1
ATOM 708 C C . ASP A 1 90 ? -23.553 9.187 -6.125 1.00 44.94 90 ASP A C 1
ATOM 710 O O . ASP A 1 90 ? -23.189 9.801 -7.127 1.00 44.94 90 ASP A O 1
ATOM 714 N N . ASP A 1 91 ? -23.239 9.665 -4.916 1.00 48.19 91 ASP A N 1
ATOM 715 C CA . ASP A 1 91 ? -22.567 10.968 -4.686 1.00 48.19 91 ASP A CA 1
ATOM 716 C C . ASP A 1 91 ? -21.020 10.851 -4.629 1.00 48.19 91 ASP A C 1
ATOM 718 O O . ASP A 1 91 ? -20.314 11.443 -3.807 1.00 48.19 91 ASP A O 1
ATOM 722 N N . PHE A 1 92 ? -20.479 9.978 -5.484 1.00 52.81 92 PHE A N 1
ATOM 723 C CA . PHE A 1 92 ? -19.261 9.210 -5.210 1.00 52.81 92 PHE A CA 1
ATOM 724 C C . PHE A 1 92 ? -17.918 9.936 -5.352 1.00 52.81 92 PHE A C 1
ATOM 726 O O . PHE A 1 92 ? -16.933 9.444 -4.810 1.00 52.81 92 PHE A O 1
ATOM 733 N N . SER A 1 93 ? -17.781 11.053 -6.073 1.00 60.69 93 SER A N 1
ATOM 734 C CA . SER A 1 93 ? -16.421 11.470 -6.473 1.00 60.69 93 SER A CA 1
ATOM 735 C C . SER A 1 93 ? -15.611 12.111 -5.345 1.00 60.69 93 SER A C 1
ATOM 737 O O . SER A 1 93 ? -14.449 11.761 -5.148 1.00 60.69 93 SER A O 1
ATOM 739 N N . THR A 1 94 ? -16.195 13.047 -4.594 1.00 62.94 94 THR A N 1
ATOM 740 C CA . THR A 1 94 ? -15.440 13.835 -3.601 1.00 62.94 94 THR A CA 1
ATOM 741 C C . THR A 1 94 ? -15.256 13.058 -2.302 1.00 62.94 94 THR A C 1
ATOM 743 O O . THR A 1 94 ? -14.143 12.968 -1.786 1.00 62.94 94 THR A O 1
ATOM 746 N N . ALA A 1 95 ? -16.320 12.401 -1.831 1.00 71.12 95 ALA A N 1
ATOM 747 C CA . ALA A 1 95 ? -16.279 11.570 -0.630 1.00 71.12 95 ALA A CA 1
ATOM 748 C C . ALA A 1 95 ? -15.270 10.417 -0.759 1.00 71.12 95 ALA A C 1
ATOM 750 O O . ALA A 1 95 ? -14.600 10.061 0.208 1.00 71.12 95 ALA A O 1
ATOM 751 N N . PHE A 1 96 ? -15.121 9.860 -1.961 1.00 77.62 96 PHE A N 1
ATOM 752 C CA . PHE A 1 96 ? -14.193 8.765 -2.218 1.00 77.62 96 PHE A CA 1
ATOM 753 C C . PHE A 1 96 ? -12.728 9.218 -2.256 1.00 77.62 96 PHE A C 1
ATOM 755 O O . PHE A 1 96 ? -11.850 8.484 -1.807 1.00 77.62 96 PHE A O 1
ATOM 762 N N . VAL A 1 97 ? -12.446 10.439 -2.726 1.00 82.12 97 VAL A N 1
ATOM 763 C CA . VAL A 1 97 ? -11.093 11.020 -2.664 1.00 82.12 97 VAL A CA 1
ATOM 764 C C . VAL A 1 97 ? -10.678 11.275 -1.214 1.00 82.12 97 VAL A C 1
ATOM 766 O O . VAL A 1 97 ? -9.588 10.863 -0.817 1.00 82.12 97 VAL A O 1
ATOM 769 N N . GLU A 1 98 ? -11.547 11.885 -0.404 1.00 85.12 98 GLU A N 1
ATOM 770 C CA . GLU A 1 98 ? -11.283 12.116 1.025 1.00 85.12 98 GLU A CA 1
ATOM 771 C C . GLU A 1 98 ? -11.050 10.802 1.778 1.00 85.12 98 GLU A C 1
ATOM 773 O O . GLU A 1 98 ? -10.090 10.675 2.536 1.00 85.12 98 GLU A O 1
ATOM 778 N N . MET A 1 99 ? -11.881 9.793 1.505 1.00 86.94 99 MET A N 1
ATOM 779 C CA . MET A 1 99 ? -11.773 8.460 2.098 1.00 86.94 99 MET A CA 1
ATOM 780 C C . MET A 1 99 ? -10.450 7.766 1.734 1.00 86.94 99 MET A C 1
ATOM 782 O O . MET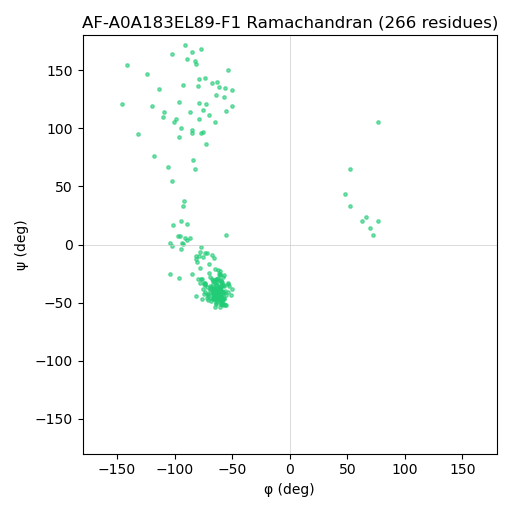 A 1 99 ? -9.852 7.106 2.583 1.00 86.94 99 MET A O 1
ATOM 786 N N . ARG A 1 100 ? -9.946 7.944 0.504 1.00 88.12 100 ARG A N 1
ATOM 787 C CA . ARG A 1 100 ? -8.637 7.414 0.075 1.00 88.12 100 ARG A CA 1
ATOM 788 C C . ARG A 1 100 ? -7.470 8.100 0.775 1.00 88.12 100 ARG A C 1
ATOM 790 O O . ARG A 1 100 ? -6.571 7.411 1.251 1.00 88.12 100 ARG A O 1
ATOM 797 N N . ILE A 1 101 ? -7.492 9.432 0.853 1.00 90.25 101 ILE A N 1
ATOM 798 C CA . ILE A 1 101 ? -6.461 10.212 1.558 1.00 90.25 101 ILE A CA 1
ATOM 799 C C . ILE A 1 101 ? -6.432 9.808 3.032 1.00 90.25 101 ILE A C 1
ATOM 801 O O . ILE A 1 101 ? -5.364 9.560 3.595 1.00 90.25 101 ILE A O 1
ATOM 805 N N . PHE A 1 102 ? -7.611 9.693 3.644 1.00 92.44 102 PHE A N 1
ATOM 806 C CA . PHE A 1 102 ? -7.746 9.191 5.000 1.00 92.44 102 PHE A CA 1
ATOM 807 C C . PHE A 1 102 ? -7.121 7.797 5.148 1.00 92.44 102 PHE A C 1
ATOM 809 O O . PHE A 1 102 ? -6.282 7.604 6.028 1.00 92.44 102 PHE A O 1
ATOM 816 N N . LEU A 1 103 ? -7.496 6.843 4.287 1.00 93.50 103 LEU A N 1
ATOM 817 C CA . LEU A 1 103 ? -7.027 5.464 4.387 1.00 93.50 103 LEU A CA 1
ATOM 818 C C . LEU A 1 103 ? -5.504 5.370 4.254 1.00 93.50 103 LEU A C 1
ATOM 820 O O . LEU A 1 103 ? -4.867 4.678 5.044 1.00 93.50 103 LEU A O 1
ATOM 824 N N . GLU A 1 104 ? -4.909 6.092 3.302 1.00 93.69 104 GLU A N 1
ATOM 825 C CA . GLU A 1 104 ? -3.454 6.135 3.147 1.00 93.69 104 GLU A CA 1
ATOM 826 C C . GLU A 1 104 ? -2.772 6.660 4.422 1.00 93.69 104 GLU A C 1
ATOM 828 O O . GLU A 1 104 ? -1.839 6.033 4.929 1.00 93.69 104 GLU A O 1
ATOM 833 N N . ASN A 1 105 ? -3.266 7.766 4.987 1.00 94.25 105 ASN A N 1
ATOM 834 C CA . ASN A 1 105 ? -2.720 8.348 6.215 1.00 94.25 105 ASN A CA 1
ATOM 835 C C . ASN A 1 105 ? -2.878 7.416 7.424 1.00 94.25 105 ASN A C 1
ATOM 837 O O . ASN A 1 105 ? -1.941 7.251 8.210 1.00 94.25 105 ASN A O 1
ATOM 841 N N . TYR A 1 106 ? -4.043 6.781 7.561 1.00 95.81 106 TYR A N 1
ATOM 842 C CA . TYR A 1 106 ? -4.315 5.798 8.605 1.00 95.81 106 TYR A CA 1
ATOM 843 C C . TYR A 1 106 ? -3.347 4.616 8.516 1.00 95.81 106 TYR A C 1
ATOM 845 O O . TYR A 1 106 ? -2.695 4.288 9.506 1.00 95.81 106 TYR A O 1
ATOM 853 N N . LEU A 1 107 ? -3.181 4.023 7.331 1.00 96.06 107 LEU A N 1
ATOM 854 C CA . LEU A 1 107 ? -2.281 2.888 7.130 1.00 96.06 107 LEU A CA 1
ATOM 855 C C . LEU A 1 107 ? -0.821 3.259 7.387 1.00 96.06 107 LEU A C 1
ATOM 857 O O . LEU A 1 107 ? -0.124 2.505 8.062 1.00 96.06 107 LEU A O 1
ATOM 861 N N . ARG A 1 108 ? -0.364 4.434 6.927 1.00 95.12 108 ARG A N 1
ATOM 862 C CA . ARG A 1 108 ? 0.983 4.944 7.237 1.00 95.12 108 ARG A CA 1
ATOM 863 C C . ARG A 1 108 ? 1.193 5.087 8.747 1.00 95.12 108 ARG A C 1
ATOM 865 O O . ARG A 1 108 ? 2.251 4.717 9.241 1.00 95.12 108 ARG A O 1
ATOM 872 N N . LYS A 1 109 ? 0.192 5.569 9.491 1.00 96.00 109 LYS A N 1
ATOM 873 C CA . LYS A 1 109 ? 0.261 5.696 10.955 1.00 96.00 109 LYS A CA 1
ATOM 874 C C . LYS A 1 109 ? 0.273 4.333 11.649 1.00 96.00 109 LYS A C 1
ATOM 876 O O . LYS A 1 109 ? 1.122 4.099 12.503 1.00 96.00 109 LYS A O 1
ATOM 881 N N . VAL A 1 110 ? -0.638 3.432 11.274 1.00 96.81 110 VAL A N 1
ATOM 882 C CA . VAL A 1 110 ? -0.753 2.090 11.868 1.00 96.81 110 VAL A CA 1
ATOM 883 C C . VAL A 1 110 ? 0.495 1.257 11.609 1.00 96.81 110 VAL A C 1
ATOM 885 O O . VAL A 1 110 ? 0.965 0.578 12.514 1.00 96.81 110 VAL A O 1
ATOM 888 N N . ARG A 1 111 ? 1.090 1.360 10.419 1.00 95.81 111 ARG A N 1
ATOM 889 C CA . ARG A 1 111 ? 2.325 0.663 10.038 1.00 95.81 111 ARG A CA 1
ATOM 890 C C . ARG A 1 111 ? 3.485 0.861 11.021 1.00 95.81 111 ARG A C 1
ATOM 892 O O . ARG A 1 111 ? 4.271 -0.064 11.233 1.00 95.81 111 ARG A O 1
ATOM 899 N N . GLU A 1 112 ? 3.589 2.048 11.612 1.00 95.31 112 GLU A N 1
ATOM 900 C CA . GLU A 1 112 ? 4.656 2.398 12.557 1.00 95.31 112 GLU A CA 1
ATOM 901 C C . GLU A 1 112 ? 4.379 1.891 13.986 1.00 95.31 112 GLU A C 1
ATOM 903 O O . GLU A 1 112 ? 5.264 1.907 14.847 1.00 95.31 112 GLU A O 1
ATOM 908 N N . LEU A 1 113 ? 3.170 1.389 14.258 1.00 96.62 113 LEU A N 1
ATOM 909 C CA . LEU A 1 113 ? 2.791 0.858 15.563 1.00 96.62 113 LEU A CA 1
ATOM 910 C C . LEU A 1 113 ? 3.346 -0.553 15.774 1.00 96.62 113 LEU A C 1
ATOM 912 O O . LEU A 1 113 ? 3.386 -1.399 14.879 1.00 96.62 113 LEU A O 1
ATOM 916 N N . ARG A 1 114 ? 3.767 -0.837 17.012 1.00 96.00 114 ARG A N 1
ATOM 917 C CA . ARG A 1 114 ? 4.395 -2.119 17.362 1.00 96.00 114 ARG A CA 1
ATOM 918 C C . ARG A 1 114 ? 3.448 -3.307 17.180 1.00 96.00 114 ARG A C 1
ATOM 920 O O . ARG A 1 114 ? 3.908 -4.336 16.688 1.00 96.00 114 ARG A O 1
ATOM 927 N N . TRP A 1 115 ? 2.187 -3.170 17.587 1.00 95.50 115 TRP A N 1
ATOM 928 C CA . TRP A 1 115 ? 1.182 -4.234 17.492 1.00 95.50 115 TRP A CA 1
ATOM 929 C C . TRP A 1 115 ? 0.844 -4.562 16.033 1.00 95.50 115 TRP A C 1
ATOM 931 O O . TRP A 1 115 ? 0.647 -5.717 15.686 1.00 95.50 115 TRP A O 1
ATOM 941 N N . ALA A 1 116 ? 0.926 -3.582 15.130 1.00 96.19 116 ALA A N 1
ATOM 942 C CA . ALA A 1 116 ? 0.583 -3.776 13.725 1.00 96.19 116 ALA A CA 1
ATOM 943 C C . ALA A 1 116 ? 1.655 -4.510 12.899 1.00 96.19 116 ALA A C 1
ATOM 945 O O . ALA A 1 116 ? 1.470 -4.755 11.705 1.00 96.19 116 ALA A O 1
ATOM 946 N N . LYS A 1 117 ? 2.802 -4.865 13.499 1.00 94.94 117 LYS A N 1
ATOM 947 C CA . LYS A 1 117 ? 3.928 -5.475 12.775 1.00 94.94 117 LYS A CA 1
ATOM 948 C C . LYS A 1 117 ? 3.568 -6.794 12.095 1.00 94.94 117 LYS A C 1
ATOM 950 O O . LYS A 1 117 ? 4.147 -7.079 11.048 1.00 94.94 117 LYS A O 1
ATOM 955 N N . GLU A 1 118 ? 2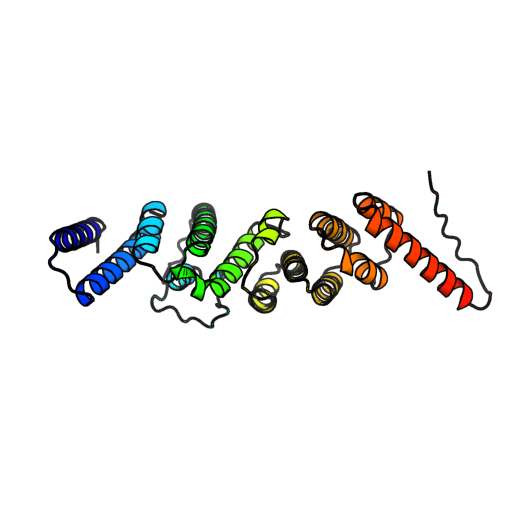.648 -7.566 12.667 1.00 94.94 118 GLU A N 1
ATOM 956 C CA . GLU A 1 118 ? 2.180 -8.830 12.087 1.00 94.94 118 GLU A CA 1
ATOM 957 C C . GLU A 1 118 ? 1.328 -8.632 10.822 1.00 94.94 118 GLU A C 1
ATOM 959 O O . GLU A 1 118 ? 1.322 -9.492 9.944 1.00 94.94 118 GLU A O 1
ATOM 964 N N . PHE A 1 119 ? 0.696 -7.465 10.666 1.00 95.44 119 PHE A N 1
ATOM 965 C CA . PHE A 1 119 ? -0.122 -7.113 9.498 1.00 95.44 119 PHE A CA 1
ATOM 966 C C . PHE A 1 119 ? 0.661 -6.353 8.425 1.00 95.44 119 PHE A C 1
ATOM 968 O O . PHE A 1 119 ? 0.100 -5.969 7.401 1.00 95.44 119 PHE A O 1
ATOM 975 N N . ALA A 1 120 ? 1.959 -6.119 8.633 1.00 95.19 120 ALA A N 1
ATOM 976 C CA . ALA A 1 120 ? 2.743 -5.218 7.796 1.00 95.19 120 ALA A CA 1
ATOM 977 C C . ALA A 1 120 ? 2.762 -5.614 6.311 1.00 95.19 120 ALA A C 1
ATOM 979 O O . ALA A 1 120 ? 2.748 -4.736 5.458 1.00 95.19 120 ALA A O 1
ATOM 980 N N . ARG A 1 121 ? 2.735 -6.916 5.991 1.00 95.81 121 ARG A N 1
ATOM 981 C CA . ARG A 1 121 ? 2.628 -7.390 4.601 1.00 95.81 121 ARG A CA 1
ATOM 982 C C . ARG A 1 121 ? 1.331 -6.923 3.935 1.00 95.81 121 ARG A C 1
ATOM 984 O O . ARG A 1 121 ? 1.379 -6.423 2.817 1.00 95.81 121 ARG A O 1
ATOM 991 N N . ASP A 1 122 ? 0.193 -7.068 4.611 1.00 96.12 122 ASP A N 1
ATOM 992 C CA . ASP A 1 122 ? -1.108 -6.667 4.063 1.00 96.12 122 ASP A CA 1
ATOM 993 C C . ASP A 1 122 ? -1.228 -5.139 3.993 1.00 96.12 122 ASP A C 1
ATOM 995 O O . ASP A 1 122 ? -1.661 -4.607 2.971 1.00 96.12 122 ASP A O 1
ATOM 999 N N . ILE A 1 123 ? -0.777 -4.432 5.038 1.00 96.44 123 ILE A N 1
ATOM 1000 C CA . ILE A 1 123 ? -0.731 -2.962 5.068 1.00 96.44 123 ILE A CA 1
ATOM 1001 C C . ILE A 1 123 ? 0.101 -2.430 3.897 1.00 96.44 123 ILE A C 1
ATOM 1003 O O . ILE A 1 123 ? -0.374 -1.578 3.149 1.00 96.44 123 ILE A O 1
ATOM 1007 N N . ASP A 1 124 ? 1.318 -2.945 3.709 1.00 96.50 124 ASP A N 1
ATOM 1008 C CA . ASP A 1 124 ? 2.233 -2.469 2.672 1.00 96.50 124 ASP A CA 1
ATOM 1009 C C . ASP A 1 124 ? 1.712 -2.781 1.266 1.00 96.50 124 ASP A C 1
ATOM 1011 O O . ASP A 1 124 ? 1.788 -1.928 0.381 1.00 96.50 124 ASP A O 1
ATOM 1015 N N . ALA A 1 125 ? 1.118 -3.961 1.058 1.00 96.00 125 ALA A N 1
ATOM 1016 C CA . ALA A 1 125 ? 0.508 -4.302 -0.223 1.00 96.00 125 ALA A CA 1
ATOM 1017 C C . ALA A 1 125 ? -0.661 -3.366 -0.559 1.00 96.00 125 ALA A C 1
ATOM 1019 O O . ALA A 1 125 ? -0.766 -2.886 -1.688 1.00 96.00 125 ALA A O 1
ATOM 1020 N N . VAL A 1 126 ? -1.531 -3.065 0.410 1.00 95.25 126 VAL A N 1
ATOM 1021 C CA . VAL A 1 126 ? -2.669 -2.167 0.179 1.00 95.25 126 VAL A CA 1
ATOM 1022 C C . VAL A 1 126 ? -2.230 -0.710 0.029 1.00 95.25 126 VAL A C 1
ATOM 1024 O O . VAL A 1 126 ? -2.764 -0.010 -0.830 1.00 95.25 126 VAL A O 1
ATOM 1027 N N . LEU A 1 127 ? -1.215 -0.263 0.771 1.00 95.69 127 LEU A N 1
ATOM 1028 C CA . LEU A 1 127 ? -0.597 1.048 0.564 1.00 95.69 127 LEU A CA 1
ATOM 1029 C C . LEU A 1 127 ? -0.081 1.200 -0.870 1.00 95.69 127 LEU A C 1
ATOM 1031 O O . LEU A 1 127 ? -0.394 2.193 -1.522 1.00 95.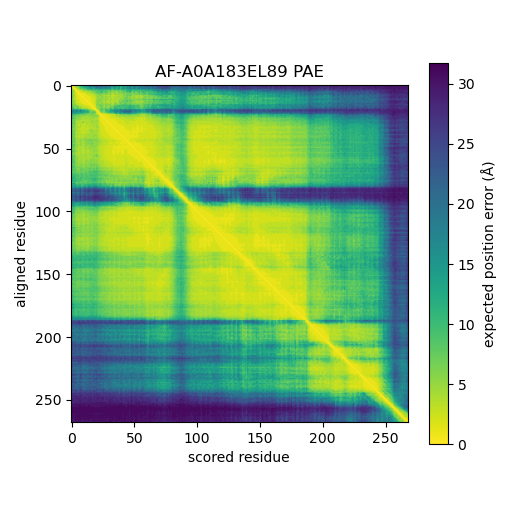69 127 LEU A O 1
ATOM 1035 N N . LEU A 1 128 ? 0.638 0.204 -1.400 1.00 95.75 128 LEU A N 1
ATOM 1036 C CA . LEU A 1 128 ? 1.094 0.231 -2.792 1.00 95.75 128 LEU A CA 1
ATOM 1037 C C . LEU A 1 128 ? -0.079 0.302 -3.778 1.00 95.75 128 LEU A C 1
ATOM 1039 O O . LEU A 1 128 ? -0.017 1.077 -4.735 1.00 95.75 128 LEU A O 1
ATOM 1043 N N . ARG A 1 129 ? -1.164 -0.450 -3.538 1.00 94.94 129 ARG A N 1
ATOM 1044 C CA . ARG A 1 129 ? -2.395 -0.384 -4.350 1.00 94.94 129 ARG A CA 1
ATOM 1045 C C . ARG A 1 129 ? -2.988 1.021 -4.339 1.00 94.94 129 ARG A C 1
ATOM 1047 O O . ARG A 1 129 ? -3.166 1.582 -5.415 1.00 94.94 129 ARG A O 1
ATOM 1054 N N . LEU A 1 130 ? -3.181 1.629 -3.170 1.00 93.44 130 LEU A N 1
ATOM 1055 C CA . LEU A 1 130 ? -3.687 3.002 -3.030 1.00 93.44 130 LEU A CA 1
ATOM 1056 C C . LEU A 1 130 ? -2.804 4.032 -3.744 1.00 93.44 130 LEU A C 1
ATOM 1058 O O . LEU A 1 130 ? -3.304 4.867 -4.499 1.00 93.44 130 LEU A O 1
ATOM 1062 N N . MET A 1 131 ? -1.485 3.949 -3.560 1.00 93.25 131 MET A N 1
ATOM 1063 C CA . MET A 1 131 ? -0.541 4.855 -4.218 1.00 93.25 131 MET A CA 1
ATOM 1064 C C . MET A 1 131 ? -0.612 4.738 -5.745 1.00 93.25 131 MET A C 1
ATOM 1066 O O . MET A 1 131 ? -0.553 5.754 -6.437 1.00 93.25 131 MET A O 1
ATOM 1070 N N . SER A 1 132 ? -0.793 3.525 -6.278 1.00 93.50 132 SER A N 1
ATOM 1071 C CA . SER A 1 132 ? -0.901 3.283 -7.726 1.00 93.50 132 SER A CA 1
ATOM 1072 C C . SER A 1 132 ? -2.134 3.910 -8.374 1.00 93.50 132 SER A C 1
ATOM 1074 O O . SER A 1 132 ? -2.170 4.132 -9.587 1.00 93.50 132 SER A O 1
ATOM 1076 N N . GLU A 1 133 ? -3.160 4.206 -7.577 1.00 90.19 133 GLU A N 1
ATOM 1077 C CA . GLU A 1 133 ? -4.351 4.879 -8.076 1.00 90.19 133 GLU A CA 1
ATOM 1078 C C . GLU A 1 133 ? -4.121 6.377 -8.270 1.00 90.19 133 GLU A C 1
ATOM 1080 O O . GLU A 1 133 ? -4.735 6.977 -9.152 1.00 90.19 133 GLU A O 1
ATOM 1085 N N . GLN A 1 134 ? -3.227 6.963 -7.473 1.00 87.62 134 GLN A N 1
ATOM 1086 C CA . GLN A 1 134 ? -2.921 8.393 -7.478 1.00 87.62 134 GLN A CA 1
ATOM 1087 C C . GLN A 1 134 ? -1.697 8.728 -8.340 1.00 87.62 134 GLN A C 1
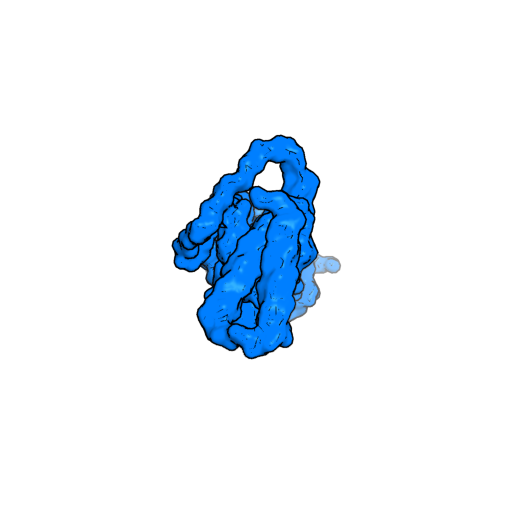ATOM 1089 O O . GLN A 1 134 ? -1.579 9.835 -8.866 1.00 87.62 134 GLN A O 1
ATOM 1094 N N . LYS A 1 135 ? -0.763 7.783 -8.473 1.00 88.31 135 LYS A N 1
ATOM 1095 C CA . LYS A 1 135 ? 0.554 7.998 -9.075 1.00 88.31 135 LYS A CA 1
ATOM 1096 C C . LYS A 1 135 ? 0.785 7.033 -10.230 1.00 88.31 135 LYS A C 1
ATOM 1098 O O . LYS A 1 135 ? 0.365 5.882 -10.211 1.00 88.31 135 LYS A O 1
ATOM 1103 N N . VAL A 1 136 ? 1.519 7.498 -11.239 1.00 85.69 136 VAL A N 1
ATOM 1104 C CA . VAL A 1 136 ? 1.943 6.650 -12.368 1.00 85.69 136 VAL A CA 1
ATOM 1105 C C . VAL A 1 136 ? 3.152 5.785 -11.990 1.00 85.69 136 VAL A C 1
ATOM 1107 O O . VAL A 1 136 ? 3.291 4.676 -12.499 1.00 85.69 136 VAL A O 1
ATOM 1110 N N . PHE A 1 137 ? 3.992 6.284 -11.080 1.00 84.62 137 PHE A N 1
ATOM 1111 C CA . PHE A 1 137 ? 5.226 5.659 -10.604 1.00 84.62 137 PHE A CA 1
ATOM 1112 C C . PHE A 1 137 ? 5.385 5.909 -9.100 1.00 84.62 137 PHE A C 1
ATOM 1114 O O . PHE A 1 137 ? 4.882 6.916 -8.593 1.00 84.62 137 PHE A O 1
ATOM 1121 N N . LEU A 1 138 ? 6.107 5.034 -8.397 1.00 87.00 138 LEU A N 1
ATOM 1122 C CA . LEU A 1 138 ? 6.572 5.338 -7.038 1.00 87.00 138 LEU A CA 1
ATOM 1123 C C . LEU A 1 138 ? 7.610 6.460 -7.104 1.00 87.00 138 LEU A C 1
ATOM 1125 O O . LEU A 1 138 ? 8.455 6.459 -7.997 1.00 87.00 138 LEU A O 1
ATOM 1129 N N . ASN A 1 139 ? 7.556 7.409 -6.174 1.00 83.62 139 ASN A N 1
ATOM 1130 C CA . ASN A 1 139 ? 8.617 8.404 -6.025 1.00 83.62 139 ASN A CA 1
ATOM 1131 C C . ASN A 1 139 ? 9.759 7.839 -5.143 1.00 83.62 139 ASN A C 1
ATOM 1133 O O . ASN A 1 139 ? 9.579 6.804 -4.490 1.00 83.62 139 ASN A O 1
ATOM 1137 N N . PRO A 1 140 ? 10.947 8.472 -5.131 1.00 78.19 140 PRO A N 1
ATOM 1138 C CA . PRO A 1 140 ? 12.068 8.018 -4.307 1.00 78.19 140 PRO A CA 1
ATOM 1139 C C . PRO A 1 140 ? 11.740 7.938 -2.810 1.00 78.19 140 PRO A C 1
ATOM 1141 O O . PRO A 1 140 ? 12.210 7.030 -2.128 1.00 78.19 140 PRO A O 1
ATOM 1144 N N . GLU A 1 141 ? 10.915 8.857 -2.300 1.00 85.06 141 GLU A N 1
ATOM 1145 C CA . GLU A 1 141 ? 10.523 8.894 -0.890 1.00 85.06 141 GLU A CA 1
ATOM 1146 C C . GLU A 1 141 ? 9.689 7.667 -0.494 1.00 85.06 141 GLU A C 1
ATOM 1148 O O . GLU A 1 141 ? 9.939 7.061 0.547 1.00 85.06 141 GLU A O 1
ATOM 1153 N N . ASP A 1 142 ? 8.735 7.263 -1.336 1.00 86.62 142 ASP A N 1
ATOM 1154 C CA . ASP A 1 142 ? 7.915 6.072 -1.119 1.00 86.62 142 ASP A CA 1
ATOM 1155 C C . ASP A 1 142 ? 8.765 4.798 -1.244 1.00 86.62 142 ASP A C 1
ATOM 1157 O O . ASP A 1 142 ? 8.586 3.864 -0.468 1.00 86.62 142 ASP A O 1
ATOM 1161 N N . MET A 1 143 ? 9.739 4.750 -2.163 1.00 81.31 143 MET A N 1
ATOM 1162 C CA . MET A 1 143 ? 10.642 3.593 -2.282 1.00 81.31 143 MET A CA 1
ATOM 1163 C C . MET A 1 143 ? 11.507 3.369 -1.037 1.00 81.31 143 MET A C 1
ATOM 1165 O O . MET A 1 143 ? 11.837 2.230 -0.706 1.00 81.31 143 MET A O 1
ATOM 1169 N N . ALA A 1 144 ? 11.837 4.435 -0.308 1.00 83.00 144 ALA A N 1
ATOM 1170 C CA . ALA A 1 144 ? 12.609 4.344 0.927 1.00 83.00 144 ALA A CA 1
ATOM 1171 C C . ALA A 1 144 ? 11.817 3.742 2.106 1.00 83.00 144 ALA A C 1
ATOM 1173 O O . ALA A 1 144 ? 12.402 3.462 3.153 1.00 83.00 144 ALA A O 1
ATOM 1174 N N . MET A 1 145 ? 10.505 3.507 1.965 1.00 84.00 145 MET A N 1
ATOM 1175 C CA . MET A 1 145 ? 9.656 3.029 3.062 1.00 84.00 145 MET A CA 1
ATOM 1176 C C . MET A 1 145 ? 9.962 1.597 3.526 1.00 84.00 145 MET A C 1
ATOM 1178 O O . MET A 1 145 ? 9.450 1.195 4.570 1.00 84.00 145 MET A O 1
ATOM 1182 N N . ASN A 1 146 ? 10.812 0.836 2.825 1.00 87.69 146 ASN A N 1
ATOM 1183 C CA . ASN A 1 146 ? 11.152 -0.559 3.140 1.00 87.69 146 ASN A CA 1
ATOM 1184 C C . ASN A 1 146 ? 9.895 -1.433 3.312 1.00 87.69 146 ASN A C 1
ATOM 1186 O O . ASN A 1 146 ? 9.562 -1.880 4.416 1.00 87.69 146 ASN A O 1
ATOM 1190 N N . PHE A 1 147 ? 9.152 -1.600 2.217 1.00 93.31 147 PHE A N 1
ATOM 1191 C CA . PHE A 1 147 ? 7.932 -2.402 2.191 1.00 93.31 147 PHE A CA 1
ATOM 1192 C C . PHE A 1 147 ? 8.224 -3.872 2.534 1.00 93.31 147 PHE A C 1
ATOM 1194 O O . PHE A 1 147 ? 9.170 -4.470 2.031 1.00 93.31 147 PHE A O 1
ATOM 1201 N N . ARG A 1 148 ? 7.383 -4.460 3.388 1.00 93.50 148 ARG A N 1
ATOM 1202 C CA . ARG A 1 148 ? 7.450 -5.851 3.857 1.00 93.50 148 ARG A CA 1
ATOM 1203 C C . ARG A 1 148 ? 6.578 -6.806 3.045 1.00 93.50 148 ARG A C 1
ATOM 1205 O O . ARG A 1 148 ? 6.575 -8.005 3.322 1.00 93.50 148 ARG A O 1
ATOM 1212 N N . CYS A 1 149 ? 5.808 -6.292 2.089 1.00 94.44 149 CYS A N 1
ATOM 1213 C CA . CYS A 1 149 ? 5.171 -7.131 1.081 1.00 94.44 149 CYS A CA 1
ATOM 1214 C C . CYS A 1 149 ? 6.180 -7.562 0.012 1.00 94.44 149 CYS A C 1
ATOM 1216 O O . CYS A 1 149 ? 7.304 -7.072 -0.035 1.00 94.44 149 CYS A O 1
ATOM 1218 N N . SER A 1 150 ? 5.784 -8.514 -0.822 1.00 93.19 150 SER A N 1
ATOM 1219 C CA . SER A 1 150 ? 6.554 -8.956 -1.981 1.00 93.19 150 SER A CA 1
ATOM 1220 C C . SER A 1 150 ? 5.988 -8.370 -3.274 1.00 93.19 150 SER A C 1
ATOM 1222 O O . SER A 1 150 ? 4.832 -7.949 -3.337 1.00 93.19 150 SER A O 1
ATOM 1224 N N . PHE A 1 151 ? 6.773 -8.423 -4.350 1.00 92.25 151 PHE A N 1
ATOM 1225 C CA . PHE A 1 151 ? 6.292 -8.081 -5.688 1.00 92.25 151 PHE A CA 1
ATOM 1226 C C . PHE A 1 151 ? 5.027 -8.877 -6.077 1.00 92.25 151 PHE A C 1
ATOM 1228 O O . PHE A 1 151 ? 4.071 -8.315 -6.620 1.00 92.25 151 PHE A O 1
ATOM 1235 N N . VAL A 1 152 ? 4.990 -10.174 -5.745 1.00 93.31 152 VAL A N 1
ATOM 1236 C CA . VAL A 1 152 ? 3.871 -11.081 -6.056 1.00 93.31 152 VAL A CA 1
ATOM 1237 C C . VAL A 1 152 ? 2.565 -10.606 -5.413 1.00 93.31 152 VAL A C 1
ATOM 1239 O O . VAL A 1 152 ? 1.526 -10.643 -6.066 1.00 93.31 152 VAL A O 1
ATOM 1242 N N . ASP A 1 153 ? 2.628 -10.059 -4.196 1.00 93.19 153 ASP A N 1
ATOM 1243 C CA . ASP A 1 153 ? 1.458 -9.588 -3.434 1.00 93.19 153 ASP A CA 1
ATOM 1244 C C . ASP A 1 153 ? 0.680 -8.464 -4.133 1.00 93.19 153 ASP A C 1
ATOM 1246 O O . ASP A 1 153 ? -0.519 -8.271 -3.900 1.00 93.19 153 ASP A O 1
ATOM 1250 N N . CYS A 1 154 ? 1.362 -7.704 -4.990 1.00 92.38 154 CYS A N 1
ATOM 1251 C CA . CYS A 1 154 ? 0.770 -6.604 -5.745 1.00 92.38 154 CYS A CA 1
ATOM 1252 C C . CYS A 1 154 ? 0.525 -6.961 -7.214 1.00 92.38 154 CYS A C 1
ATOM 1254 O O . CYS A 1 154 ? -0.343 -6.366 -7.848 1.00 92.38 154 CYS A O 1
ATOM 1256 N N . CYS A 1 155 ? 1.275 -7.913 -7.766 1.00 92.62 155 CYS A N 1
ATOM 1257 C CA . CYS A 1 155 ? 1.368 -8.149 -9.202 1.00 92.62 155 CYS A CA 1
ATOM 1258 C C . CYS A 1 155 ? 0.020 -8.438 -9.878 1.00 92.62 155 CYS A C 1
ATOM 1260 O O . CYS A 1 155 ? -0.336 -7.773 -10.855 1.00 92.62 155 CYS A O 1
ATOM 1262 N N . GLU A 1 156 ? -0.748 -9.392 -9.350 1.00 92.25 156 GLU A N 1
ATOM 1263 C CA . GLU A 1 156 ? -2.034 -9.789 -9.937 1.00 92.25 156 GLU A CA 1
ATOM 1264 C C . GLU A 1 156 ? -3.044 -8.639 -9.908 1.00 92.25 156 GLU A C 1
ATOM 1266 O O . GLU A 1 156 ? -3.613 -8.285 -10.943 1.00 92.25 156 GLU A O 1
ATOM 1271 N N . TRP A 1 157 ? -3.198 -7.995 -8.747 1.00 93.75 157 TRP A N 1
ATOM 1272 C CA . TRP A 1 157 ? -4.116 -6.871 -8.574 1.00 93.75 157 TRP A CA 1
ATOM 1273 C C . TRP A 1 157 ? -3.747 -5.695 -9.487 1.00 93.75 157 TRP A C 1
ATOM 1275 O O . TRP A 1 157 ? -4.606 -5.136 -10.169 1.00 93.75 157 TRP A O 1
ATOM 1285 N N . MET A 1 158 ? -2.460 -5.342 -9.559 1.00 93.88 158 MET A N 1
ATOM 1286 C CA . MET A 1 158 ? -1.978 -4.234 -10.390 1.00 93.88 158 MET A CA 1
ATOM 1287 C C . MET A 1 158 ? -2.208 -4.499 -11.877 1.00 93.88 158 MET A C 1
ATOM 1289 O O . MET A 1 158 ? -2.579 -3.586 -12.613 1.00 93.88 158 MET A O 1
ATOM 1293 N N . ARG A 1 159 ? -2.014 -5.742 -12.335 1.00 92.19 159 ARG A N 1
ATOM 1294 C CA . ARG A 1 159 ? -2.300 -6.130 -13.723 1.00 92.19 159 ARG A CA 1
ATOM 1295 C C . ARG A 1 159 ? -3.792 -6.061 -14.033 1.00 92.19 159 ARG A C 1
ATOM 1297 O O . ARG A 1 159 ? -4.148 -5.532 -15.083 1.00 92.19 159 ARG A O 1
ATOM 1304 N N . ALA A 1 160 ? -4.642 -6.542 -13.126 1.00 92.00 160 ALA A N 1
ATOM 1305 C CA . ALA A 1 160 ? -6.096 -6.492 -13.284 1.00 92.00 160 ALA A CA 1
ATOM 1306 C C . ALA A 1 160 ? -6.640 -5.051 -13.353 1.00 92.00 160 ALA A C 1
ATOM 1308 O O . ALA A 1 160 ? -7.629 -4.805 -14.035 1.00 92.00 160 ALA A O 1
ATOM 1309 N N . ASN A 1 161 ? -5.959 -4.096 -12.710 1.00 91.62 161 ASN A N 1
ATOM 1310 C CA . ASN A 1 161 ? -6.351 -2.683 -12.651 1.00 91.62 161 ASN A CA 1
ATOM 1311 C C . ASN A 1 161 ? -5.558 -1.768 -13.613 1.00 91.62 161 ASN A C 1
ATOM 1313 O O . ASN A 1 161 ? -5.527 -0.553 -13.427 1.00 91.62 161 ASN A O 1
ATOM 1317 N N . ASP A 1 162 ? -4.877 -2.340 -14.614 1.00 90.88 162 ASP A N 1
ATOM 1318 C CA . ASP A 1 162 ? -4.038 -1.638 -15.605 1.00 90.88 162 ASP A CA 1
ATOM 1319 C C . ASP A 1 162 ? -2.977 -0.687 -15.003 1.00 90.88 162 ASP A C 1
ATOM 1321 O O . ASP A 1 162 ? -2.577 0.329 -15.572 1.00 90.88 162 ASP A O 1
ATOM 1325 N N . ARG A 1 163 ? -2.441 -1.047 -13.833 1.00 92.88 163 ARG A N 1
ATOM 1326 C CA . ARG A 1 163 ? -1.386 -0.306 -13.118 1.00 92.88 163 ARG A CA 1
ATOM 1327 C C . ARG A 1 163 ? 0.017 -0.797 -13.470 1.00 92.88 163 ARG A C 1
ATOM 1329 O O . ARG A 1 163 ? 0.931 -0.754 -12.652 1.00 92.88 163 ARG A O 1
ATOM 1336 N N . ARG A 1 164 ? 0.225 -1.244 -14.712 1.00 89.50 164 ARG A N 1
ATOM 1337 C CA . ARG A 1 164 ? 1.491 -1.858 -15.158 1.00 89.50 164 ARG A CA 1
ATOM 1338 C C . ARG A 1 164 ? 2.702 -0.926 -15.037 1.00 89.50 164 ARG A C 1
ATOM 1340 O O . ARG A 1 164 ? 3.783 -1.383 -14.686 1.00 89.50 164 ARG A O 1
ATOM 1347 N N . LYS A 1 165 ? 2.531 0.379 -15.292 1.00 87.56 165 LYS A N 1
ATOM 1348 C CA . LYS A 1 165 ? 3.612 1.369 -15.117 1.00 87.56 165 LYS A CA 1
ATOM 1349 C C . LYS A 1 165 ? 4.044 1.457 -13.656 1.00 87.56 165 LYS A C 1
ATOM 1351 O O . LYS A 1 165 ? 5.226 1.368 -13.368 1.00 87.56 165 LYS A O 1
ATOM 1356 N N . PHE A 1 166 ? 3.091 1.529 -12.736 1.00 91.69 166 PHE A N 1
ATOM 1357 C CA . PHE A 1 166 ? 3.393 1.545 -11.309 1.00 91.69 166 PHE A CA 1
ATOM 1358 C C . PHE A 1 166 ? 4.019 0.218 -10.850 1.00 91.69 166 PHE A C 1
ATOM 1360 O O . PHE A 1 166 ? 4.967 0.212 -10.069 1.00 91.69 166 PHE A O 1
ATOM 1367 N N . LEU A 1 167 ? 3.555 -0.909 -11.400 1.00 92.06 167 LEU A N 1
ATOM 1368 C CA . LEU A 1 167 ? 4.092 -2.240 -11.109 1.00 92.06 167 LEU A CA 1
ATOM 1369 C C . LEU A 1 167 ? 5.579 -2.385 -11.469 1.00 92.06 167 LEU A C 1
ATOM 1371 O O . LEU A 1 167 ? 6.316 -3.029 -10.730 1.00 92.06 167 LEU A O 1
ATOM 1375 N N . ILE A 1 168 ? 6.045 -1.759 -12.554 1.00 87.31 168 ILE A N 1
ATOM 1376 C CA . ILE A 1 168 ? 7.479 -1.730 -12.881 1.00 87.31 168 ILE A CA 1
ATOM 1377 C C . ILE A 1 168 ? 8.268 -0.984 -11.787 1.00 87.31 168 ILE A C 1
ATOM 1379 O O . ILE A 1 168 ? 9.340 -1.440 -11.398 1.00 87.31 168 ILE A O 1
ATOM 1383 N N . SER A 1 169 ? 7.734 0.112 -11.226 1.00 86.88 169 SER A N 1
ATOM 1384 C CA . SER A 1 169 ? 8.391 0.821 -10.114 1.00 86.88 169 SER A CA 1
ATOM 1385 C C . SER A 1 169 ? 8.497 -0.090 -8.900 1.00 86.88 169 SER A C 1
ATOM 1387 O O . SER A 1 169 ? 9.530 -0.113 -8.245 1.00 86.88 169 SER A O 1
ATOM 1389 N N . ILE A 1 170 ? 7.445 -0.859 -8.611 1.00 91.00 170 ILE A N 1
ATOM 1390 C CA . ILE A 1 170 ? 7.444 -1.834 -7.517 1.00 91.00 170 ILE A CA 1
ATOM 1391 C C . ILE A 1 170 ? 8.513 -2.911 -7.748 1.00 91.00 170 ILE A C 1
ATOM 1393 O O . ILE A 1 170 ? 9.258 -3.222 -6.824 1.00 91.00 170 ILE A O 1
ATOM 1397 N N . ALA A 1 171 ? 8.630 -3.451 -8.966 1.00 88.50 171 ALA A N 1
ATOM 1398 C CA . ALA A 1 171 ? 9.660 -4.440 -9.295 1.00 88.50 171 ALA A CA 1
ATOM 1399 C C . ALA A 1 171 ? 11.070 -3.897 -9.010 1.00 88.50 171 ALA A C 1
ATOM 1401 O O . ALA A 1 171 ? 11.854 -4.544 -8.319 1.00 88.50 171 ALA A O 1
ATOM 1402 N N . PHE A 1 172 ? 11.352 -2.659 -9.426 1.00 82.75 172 PHE A N 1
ATOM 1403 C CA . PHE A 1 172 ? 12.613 -1.995 -9.096 1.00 82.75 172 PHE A CA 1
ATOM 1404 C C . PHE A 1 172 ? 12.790 -1.722 -7.599 1.00 82.75 172 PHE A C 1
ATOM 1406 O O . PHE A 1 172 ? 13.885 -1.915 -7.079 1.00 82.75 172 PHE A O 1
ATOM 1413 N N . CYS A 1 173 ? 11.728 -1.331 -6.890 1.00 83.94 173 CYS A N 1
ATOM 1414 C CA . CYS A 1 173 ? 11.755 -1.132 -5.438 1.00 83.94 173 CYS A CA 1
ATOM 1415 C C . CYS A 1 173 ? 12.157 -2.410 -4.684 1.00 83.94 173 CYS A C 1
ATOM 1417 O O . CYS A 1 173 ? 12.803 -2.331 -3.643 1.00 83.94 173 CYS A O 1
ATOM 1419 N N . PHE A 1 174 ? 11.794 -3.580 -5.214 1.00 85.06 174 PHE A N 1
ATOM 1420 C CA . PHE A 1 174 ? 12.174 -4.883 -4.665 1.00 85.06 174 PHE A CA 1
ATOM 1421 C C . PHE A 1 174 ? 13.480 -5.446 -5.245 1.00 85.06 174 PHE A C 1
ATOM 1423 O O . PHE A 1 174 ? 13.846 -6.576 -4.928 1.00 85.06 174 PHE A O 1
ATOM 1430 N N . GLY A 1 175 ? 14.190 -4.685 -6.084 1.00 76.62 175 GLY A N 1
ATOM 1431 C CA . GLY A 1 175 ? 15.432 -5.120 -6.726 1.00 76.62 175 GLY A CA 1
ATOM 1432 C C . GLY A 1 175 ? 15.250 -6.161 -7.837 1.00 76.62 175 GLY A C 1
ATOM 1433 O O . GLY A 1 175 ? 16.241 -6.668 -8.360 1.00 76.62 175 GLY A O 1
ATOM 1434 N N . ASP A 1 176 ? 14.015 -6.469 -8.242 1.00 80.94 176 ASP A N 1
ATOM 1435 C CA . ASP A 1 176 ? 13.709 -7.422 -9.314 1.00 80.94 176 ASP A CA 1
ATOM 1436 C C . ASP A 1 176 ? 13.794 -6.737 -10.688 1.00 80.94 176 ASP A C 1
ATOM 1438 O O . ASP A 1 176 ? 12.798 -6.417 -11.347 1.00 80.94 176 ASP A O 1
ATOM 1442 N N . CYS A 1 177 ? 15.033 -6.460 -11.098 1.00 74.56 177 CYS A N 1
ATOM 1443 C CA . CYS A 1 177 ? 15.325 -5.782 -12.356 1.00 74.56 177 CYS A CA 1
ATOM 1444 C C . CYS A 1 177 ? 14.878 -6.604 -13.572 1.00 74.56 177 CYS A C 1
ATOM 1446 O O . CYS A 1 177 ? 14.422 -6.027 -14.556 1.00 74.56 177 CYS A O 1
ATOM 1448 N N . GLU A 1 178 ? 14.975 -7.935 -13.518 1.00 75.75 178 GLU A N 1
ATOM 1449 C CA . GLU A 1 178 ? 14.573 -8.805 -14.626 1.00 75.75 178 GLU A CA 1
ATOM 1450 C C . GLU A 1 178 ? 13.068 -8.694 -14.883 1.00 75.75 178 GLU A C 1
ATOM 1452 O O . GLU A 1 178 ? 12.651 -8.377 -16.002 1.00 75.75 178 GLU A O 1
ATOM 1457 N N . THR A 1 179 ? 12.244 -8.842 -13.840 1.00 84.62 179 THR A N 1
ATOM 1458 C CA . THR A 1 179 ? 10.791 -8.679 -13.963 1.00 84.62 179 THR A CA 1
ATOM 1459 C C . THR A 1 179 ? 10.426 -7.264 -14.398 1.00 84.62 179 THR A C 1
ATOM 1461 O O . THR A 1 179 ? 9.559 -7.088 -15.258 1.00 84.62 179 THR A O 1
ATOM 1464 N N . ALA A 1 180 ? 11.102 -6.244 -13.862 1.00 80.81 180 ALA A N 1
ATOM 1465 C CA . ALA A 1 180 ? 10.883 -4.858 -14.261 1.00 80.81 180 ALA A CA 1
ATOM 1466 C C . ALA A 1 180 ? 11.137 -4.647 -15.765 1.00 80.81 180 ALA A C 1
ATOM 1468 O O . ALA A 1 180 ? 10.355 -3.973 -16.443 1.00 80.81 180 ALA A O 1
ATOM 1469 N N . LEU A 1 181 ? 12.190 -5.262 -16.310 1.00 73.81 181 LEU A N 1
ATOM 1470 C CA . LEU A 1 181 ? 12.526 -5.204 -17.732 1.00 73.81 181 LEU A CA 1
ATOM 1471 C C . LEU A 1 181 ? 11.537 -5.991 -18.590 1.00 73.81 181 LEU A C 1
ATOM 1473 O O . LEU A 1 181 ? 11.106 -5.483 -19.624 1.00 73.81 181 LEU A O 1
ATOM 1477 N N . VAL A 1 182 ? 11.125 -7.187 -18.166 1.00 81.69 182 VAL A N 1
ATOM 1478 C CA . VAL A 1 182 ? 10.101 -7.979 -18.867 1.00 81.69 182 VAL A CA 1
ATOM 1479 C C . VAL A 1 182 ? 8.780 -7.212 -18.940 1.00 81.69 182 VAL A C 1
ATOM 1481 O O . VAL A 1 182 ? 8.240 -7.025 -20.030 1.00 81.69 182 VAL A O 1
ATOM 1484 N N . LEU A 1 183 ? 8.304 -6.667 -17.819 1.00 83.00 183 LEU A N 1
ATOM 1485 C CA . LEU A 1 183 ? 7.109 -5.818 -17.779 1.00 83.00 183 LEU A CA 1
ATOM 1486 C C . LEU A 1 183 ? 7.262 -4.556 -18.629 1.00 83.00 183 LEU A C 1
ATOM 1488 O O . LEU A 1 183 ? 6.319 -4.115 -19.290 1.00 83.00 183 LEU A O 1
ATOM 1492 N N . SER A 1 184 ? 8.461 -3.972 -18.636 1.00 77.06 184 SER A N 1
ATOM 1493 C CA . SER A 1 184 ? 8.764 -2.843 -19.508 1.00 77.06 184 SER A CA 1
ATOM 1494 C C . SER A 1 184 ? 8.643 -3.251 -20.973 1.00 77.06 184 SER A C 1
ATOM 1496 O O . SER A 1 184 ? 8.033 -2.507 -21.732 1.00 77.06 184 SER A O 1
ATOM 1498 N N . ARG A 1 185 ? 9.127 -4.431 -21.385 1.00 73.50 185 ARG A N 1
ATOM 1499 C CA . ARG A 1 185 ? 8.970 -4.943 -22.761 1.00 73.50 185 ARG A CA 1
ATOM 1500 C C . ARG A 1 185 ? 7.500 -5.127 -23.142 1.00 73.50 185 ARG A C 1
ATOM 1502 O O . ARG A 1 185 ? 7.132 -4.758 -24.251 1.00 73.50 185 ARG A O 1
ATOM 1509 N N . GLU A 1 186 ? 6.664 -5.629 -22.233 1.00 78.44 186 GLU A N 1
ATOM 1510 C CA . GLU A 1 186 ? 5.215 -5.772 -22.461 1.00 78.44 186 GLU A CA 1
ATOM 1511 C C . GLU A 1 186 ? 4.528 -4.421 -22.719 1.00 78.44 186 GLU A C 1
ATOM 1513 O O . GLU A 1 186 ? 3.627 -4.324 -23.552 1.00 78.44 186 GLU A O 1
ATOM 1518 N N . LEU A 1 187 ? 4.955 -3.370 -22.012 1.00 76.19 187 LEU A N 1
ATOM 1519 C CA . LEU A 1 187 ? 4.396 -2.022 -22.139 1.00 76.19 187 LEU A CA 1
ATOM 1520 C C . LEU A 1 187 ? 5.003 -1.196 -23.279 1.00 76.19 187 LEU A C 1
ATOM 1522 O O . LEU A 1 187 ? 4.383 -0.238 -23.751 1.00 76.19 187 LEU A O 1
ATOM 1526 N N . SER A 1 188 ? 6.237 -1.498 -23.679 1.00 63.94 188 SER A N 1
ATOM 1527 C CA . SER A 1 188 ? 7.042 -0.583 -24.482 1.00 63.94 188 SER A CA 1
ATOM 1528 C C . SER A 1 188 ? 7.000 -0.927 -25.967 1.00 63.94 188 SER A C 1
ATOM 1530 O O . SER A 1 188 ? 7.677 -1.830 -26.444 1.00 63.94 188 SER A O 1
ATOM 1532 N N . GLN A 1 189 ? 6.303 -0.072 -26.717 1.00 59.06 189 GLN A N 1
ATOM 1533 C CA . GLN A 1 189 ? 6.693 0.323 -28.078 1.00 59.06 189 GLN A CA 1
ATOM 1534 C C . GLN A 1 189 ? 7.304 1.744 -28.111 1.00 59.06 189 GLN A C 1
ATOM 1536 O O . GLN A 1 189 ? 7.646 2.245 -29.179 1.00 59.06 189 GLN A O 1
ATOM 1541 N N . SER A 1 190 ? 7.430 2.425 -26.959 1.00 66.56 190 SER A N 1
ATOM 1542 C CA . SER A 1 190 ? 7.796 3.849 -26.873 1.00 66.56 190 SER A CA 1
ATOM 1543 C C . SER A 1 190 ? 9.094 4.084 -26.098 1.00 66.56 190 SER A C 1
ATOM 1545 O O . SER A 1 190 ? 9.175 3.818 -24.901 1.00 66.56 190 SER A O 1
ATOM 1547 N N . GLU A 1 191 ? 10.082 4.670 -26.779 1.00 71.25 191 GLU A N 1
ATOM 1548 C CA . GLU A 1 191 ? 11.384 5.087 -26.234 1.00 71.25 191 GLU A CA 1
ATOM 1549 C C . GLU A 1 191 ? 11.260 5.996 -24.996 1.00 71.25 191 GLU A C 1
ATOM 1551 O O . GLU A 1 191 ? 12.073 5.912 -24.079 1.00 71.25 191 GLU A O 1
ATOM 1556 N N . LYS A 1 192 ? 10.229 6.852 -24.941 1.00 75.69 192 LYS A N 1
ATOM 1557 C CA . LYS A 1 192 ? 10.054 7.830 -23.857 1.00 75.69 192 LYS A CA 1
ATOM 1558 C C . LYS A 1 192 ? 9.885 7.159 -22.492 1.00 75.69 192 LYS A C 1
ATOM 1560 O O . LYS A 1 192 ? 10.527 7.572 -21.538 1.00 75.69 192 LYS A O 1
ATOM 1565 N N . ILE A 1 193 ? 9.056 6.116 -22.418 1.00 71.75 193 ILE A N 1
ATOM 1566 C CA . ILE A 1 193 ? 8.764 5.415 -21.158 1.00 71.75 193 ILE A CA 1
ATOM 1567 C C . ILE A 1 193 ? 10.043 4.788 -20.602 1.00 71.75 193 ILE A C 1
ATOM 1569 O O . ILE A 1 193 ? 10.303 4.859 -19.409 1.00 71.75 193 ILE A O 1
ATOM 1573 N N . LEU A 1 194 ? 10.869 4.221 -21.477 1.00 73.25 194 LEU A N 1
ATOM 1574 C CA . LEU A 1 194 ? 12.130 3.610 -21.086 1.00 73.25 194 LEU A CA 1
ATOM 1575 C C . LEU A 1 194 ? 13.164 4.646 -20.618 1.00 73.25 194 LEU A C 1
ATOM 1577 O O . LEU A 1 194 ? 13.862 4.399 -19.641 1.00 73.25 194 LEU A O 1
ATOM 1581 N N . LEU A 1 195 ? 13.235 5.821 -21.250 1.00 76.75 195 LEU A N 1
ATOM 1582 C CA . LEU A 1 195 ? 14.072 6.921 -20.751 1.00 76.75 195 LEU A CA 1
ATOM 1583 C C . LEU A 1 195 ? 13.588 7.436 -19.389 1.00 76.75 195 LEU A C 1
ATOM 1585 O O . LEU A 1 195 ? 14.410 7.696 -18.512 1.00 76.75 195 LEU A O 1
ATOM 1589 N N . ASP A 1 196 ? 12.270 7.537 -19.192 1.00 77.00 196 ASP A N 1
ATOM 1590 C CA . ASP A 1 196 ? 11.682 7.901 -17.900 1.00 77.00 196 ASP A CA 1
ATOM 1591 C C . ASP A 1 196 ? 12.081 6.878 -16.816 1.00 77.00 196 ASP A C 1
ATOM 1593 O O . ASP A 1 196 ? 12.457 7.279 -15.715 1.00 77.00 196 ASP A O 1
ATOM 1597 N N . TRP A 1 197 ? 12.117 5.580 -17.148 1.00 74.38 197 TRP A N 1
ATOM 1598 C CA . TRP A 1 197 ? 12.603 4.521 -16.255 1.00 74.38 197 TRP A CA 1
ATOM 1599 C C . TRP A 1 197 ? 14.087 4.611 -15.930 1.00 74.38 197 TRP A C 1
ATOM 1601 O O . TRP A 1 197 ? 14.453 4.497 -14.766 1.00 74.38 197 TRP A O 1
ATOM 1611 N N . ILE A 1 198 ? 14.950 4.838 -16.921 1.00 76.12 198 ILE A N 1
ATOM 1612 C CA . ILE A 1 198 ? 16.392 5.003 -16.679 1.00 76.12 198 ILE A CA 1
ATOM 1613 C C . ILE A 1 198 ? 16.626 6.182 -15.740 1.00 76.12 198 ILE A C 1
ATOM 1615 O O . ILE A 1 198 ? 17.289 6.037 -14.718 1.00 76.12 198 ILE A O 1
ATOM 1619 N N . ASN A 1 199 ? 16.039 7.339 -16.058 1.00 76.44 199 ASN A N 1
ATOM 1620 C CA . ASN A 1 199 ? 16.148 8.538 -15.228 1.00 76.44 199 ASN A CA 1
ATOM 1621 C C . ASN A 1 199 ? 15.670 8.273 -13.802 1.00 76.44 199 ASN A C 1
ATOM 1623 O O . ASN A 1 199 ? 16.249 8.773 -12.839 1.00 76.44 199 ASN A O 1
ATOM 1627 N N . PHE A 1 200 ? 14.595 7.501 -13.676 1.00 72.56 200 PHE A N 1
ATOM 1628 C CA . PHE A 1 200 ? 14.063 7.099 -12.394 1.00 72.56 200 PHE A CA 1
ATOM 1629 C C . PHE A 1 200 ? 15.052 6.222 -11.608 1.00 72.56 200 PHE A C 1
ATOM 1631 O O . PHE A 1 200 ? 15.359 6.545 -10.464 1.00 72.56 200 PHE A O 1
ATOM 1638 N N . LEU A 1 201 ? 15.607 5.175 -12.226 1.00 72.00 201 LEU A N 1
ATOM 1639 C CA . LEU A 1 201 ? 16.540 4.240 -11.583 1.00 72.00 201 LEU A CA 1
ATOM 1640 C C . LEU A 1 201 ? 17.822 4.907 -11.098 1.00 72.00 201 LEU A C 1
ATOM 1642 O O . LEU A 1 201 ? 18.282 4.633 -9.990 1.00 72.00 201 LEU A O 1
ATOM 1646 N N . LEU A 1 202 ? 18.354 5.831 -11.899 1.00 74.56 202 LEU A N 1
ATOM 1647 C CA . LEU A 1 202 ? 19.516 6.631 -11.520 1.00 74.56 202 LEU A CA 1
ATOM 1648 C C . LEU A 1 202 ? 19.230 7.496 -10.290 1.00 74.56 202 LEU A C 1
ATOM 1650 O O . LEU A 1 202 ? 20.064 7.586 -9.394 1.00 74.56 202 LEU A O 1
ATOM 1654 N N . LYS A 1 203 ? 18.041 8.111 -10.210 1.00 73.00 203 LYS A N 1
ATOM 1655 C CA . LYS A 1 203 ? 17.657 8.940 -9.055 1.00 73.00 203 LYS A CA 1
ATOM 1656 C C . LYS A 1 203 ? 17.572 8.145 -7.758 1.00 73.00 203 LYS A C 1
ATOM 1658 O O . LYS A 1 203 ? 17.877 8.696 -6.707 1.00 73.00 203 LYS A O 1
ATOM 1663 N N . VAL A 1 204 ? 17.143 6.886 -7.823 1.00 66.75 204 VAL A N 1
ATOM 1664 C CA . VAL A 1 204 ? 17.018 6.022 -6.637 1.00 66.75 204 VAL A CA 1
ATOM 1665 C C . VAL A 1 204 ? 18.298 5.238 -6.326 1.00 66.75 204 VAL A C 1
ATOM 1667 O O . VAL A 1 204 ? 18.303 4.437 -5.395 1.00 66.75 204 VAL A O 1
ATOM 1670 N N . GLY A 1 205 ? 19.387 5.459 -7.076 1.00 65.44 205 GLY A N 1
ATOM 1671 C CA . GLY A 1 205 ? 20.670 4.782 -6.861 1.00 65.44 205 GLY A CA 1
ATOM 1672 C C . GLY A 1 205 ? 20.630 3.275 -7.139 1.00 65.44 205 GLY A C 1
ATOM 1673 O O . GLY A 1 205 ? 21.431 2.531 -6.585 1.00 65.44 205 GLY A O 1
ATOM 1674 N N . GLN A 1 206 ? 19.679 2.819 -7.960 1.00 67.69 206 GLN A N 1
ATOM 1675 C CA . GLN A 1 206 ? 19.548 1.426 -8.405 1.00 67.69 206 GLN A CA 1
ATOM 1676 C C . GLN A 1 206 ? 20.085 1.295 -9.837 1.00 67.69 206 GLN A C 1
ATOM 1678 O O . GLN A 1 206 ? 19.397 0.863 -10.760 1.00 67.69 206 GLN A O 1
ATOM 1683 N N . ASP A 1 207 ? 21.326 1.727 -10.040 1.00 68.25 207 ASP A N 1
ATOM 1684 C CA . ASP A 1 207 ? 22.009 1.772 -11.334 1.00 68.25 207 ASP A CA 1
ATOM 1685 C C . ASP A 1 207 ? 22.595 0.411 -11.765 1.00 68.25 207 ASP A C 1
ATOM 1687 O O . ASP A 1 207 ? 22.917 0.198 -12.940 1.00 68.25 207 ASP A O 1
ATOM 1691 N N . GLY A 1 208 ? 22.703 -0.536 -10.826 1.00 63.38 208 GLY A N 1
ATOM 1692 C CA . GLY A 1 208 ? 23.340 -1.843 -11.002 1.00 63.38 208 GLY A CA 1
ATOM 1693 C C . GLY A 1 208 ? 22.856 -2.628 -12.226 1.00 63.38 208 GLY A C 1
ATOM 1694 O O . GLY A 1 208 ? 23.695 -3.137 -12.965 1.00 63.38 208 GLY A O 1
ATOM 1695 N N . GLY A 1 209 ? 21.541 -2.648 -12.483 1.00 66.12 209 GLY A N 1
ATOM 1696 C CA . GLY A 1 209 ? 20.914 -3.365 -13.605 1.00 66.12 209 GLY A CA 1
ATOM 1697 C C . GLY A 1 209 ? 20.499 -2.497 -14.801 1.00 66.12 209 GLY A C 1
ATOM 1698 O O . GLY A 1 209 ? 19.989 -3.024 -15.790 1.00 66.12 209 GLY A O 1
ATOM 1699 N N . VAL A 1 210 ? 20.708 -1.173 -14.744 1.00 72.75 210 VAL A N 1
ATOM 1700 C CA . VAL A 1 210 ? 20.269 -0.241 -15.804 1.00 72.75 210 VAL A CA 1
ATOM 1701 C C . VAL A 1 210 ? 20.924 -0.585 -17.138 1.00 72.75 210 VAL A C 1
ATOM 1703 O O . VAL A 1 210 ? 20.265 -0.600 -18.175 1.00 72.75 210 VAL A O 1
ATOM 1706 N N . ILE A 1 211 ? 22.221 -0.884 -17.122 1.00 72.06 211 ILE A N 1
ATOM 1707 C CA . ILE A 1 211 ? 22.986 -1.095 -18.351 1.00 72.06 211 ILE A CA 1
ATOM 1708 C C . ILE A 1 211 ? 22.645 -2.432 -19.003 1.00 72.06 211 ILE A C 1
ATOM 1710 O O . ILE A 1 211 ? 22.455 -2.478 -20.217 1.00 72.06 211 ILE A O 1
ATOM 1714 N N . ASP A 1 212 ? 22.489 -3.496 -18.218 1.00 70.44 212 ASP A N 1
ATOM 1715 C CA . ASP A 1 212 ? 22.069 -4.793 -18.753 1.00 70.44 212 ASP A CA 1
ATOM 1716 C C . ASP A 1 212 ? 20.657 -4.711 -19.346 1.00 70.44 212 ASP A C 1
ATOM 1718 O O . ASP A 1 212 ? 20.418 -5.188 -20.457 1.00 70.44 212 ASP A O 1
ATOM 1722 N N . GLY A 1 213 ? 19.762 -3.954 -18.706 1.00 67.25 213 GLY A N 1
ATOM 1723 C CA . GLY A 1 213 ? 18.451 -3.638 -19.269 1.00 67.25 213 GLY A CA 1
ATOM 1724 C C . GLY A 1 213 ? 18.499 -2.854 -20.581 1.00 67.25 213 GLY A C 1
ATOM 1725 O O . GLY A 1 213 ? 17.702 -3.105 -21.488 1.00 67.25 213 GLY A O 1
ATOM 1726 N N . LEU A 1 214 ? 19.455 -1.932 -20.719 1.00 71.75 214 LEU A N 1
ATOM 1727 C CA . LEU A 1 214 ? 19.667 -1.175 -21.952 1.00 71.75 214 LEU A CA 1
ATOM 1728 C C . LEU A 1 214 ? 20.207 -2.042 -23.095 1.00 71.75 214 LEU A C 1
ATOM 1730 O O . LEU A 1 214 ? 19.821 -1.823 -24.245 1.00 71.75 214 LEU A O 1
ATOM 1734 N N . LYS A 1 215 ? 21.067 -3.024 -22.797 1.00 71.06 215 LYS A N 1
ATOM 1735 C CA . LYS A 1 215 ? 21.620 -3.962 -23.791 1.00 71.06 215 LYS A CA 1
ATOM 1736 C C . LYS A 1 215 ? 20.546 -4.853 -24.388 1.00 71.06 215 LYS A C 1
ATOM 1738 O O . LYS A 1 215 ? 20.517 -5.064 -25.598 1.00 71.06 215 LYS A O 1
ATOM 1743 N N . GLU A 1 216 ? 19.665 -5.370 -23.542 1.00 68.75 216 GLU A N 1
ATOM 1744 C CA . GLU A 1 216 ? 18.604 -6.275 -23.969 1.00 68.75 216 GLU A CA 1
ATOM 1745 C C . GLU A 1 216 ? 17.314 -5.545 -24.370 1.00 68.75 216 GLU A C 1
ATOM 1747 O O . GLU A 1 216 ? 16.229 -6.141 -24.409 1.00 68.75 216 GLU A O 1
ATOM 1752 N N . CYS A 1 217 ? 17.407 -4.240 -24.631 1.00 64.31 217 CYS A N 1
ATOM 1753 C CA . CYS A 1 217 ? 16.266 -3.444 -25.033 1.00 64.31 217 CYS A CA 1
ATOM 1754 C C . CYS A 1 217 ? 15.871 -3.776 -26.485 1.00 64.31 217 CYS A C 1
ATOM 1756 O O . CYS A 1 217 ? 16.671 -3.579 -27.402 1.00 64.31 217 CYS A O 1
ATOM 1758 N N . PRO A 1 218 ? 14.630 -4.237 -26.740 1.00 55.75 218 PRO A N 1
ATOM 1759 C CA . PRO A 1 218 ? 14.177 -4.577 -28.091 1.00 55.75 218 PRO A CA 1
ATOM 1760 C C . PRO A 1 218 ? 13.877 -3.339 -28.953 1.00 55.75 218 PRO A C 1
ATOM 1762 O O . PRO A 1 218 ? 13.657 -3.456 -30.158 1.00 55.75 218 PRO A O 1
ATOM 1765 N N . ILE A 1 219 ? 13.846 -2.147 -28.349 1.00 64.44 219 ILE A N 1
ATOM 1766 C CA . ILE A 1 219 ? 13.570 -0.884 -29.032 1.00 64.44 219 ILE A CA 1
ATOM 1767 C C . ILE A 1 219 ? 14.892 -0.262 -29.463 1.00 64.44 219 ILE A C 1
ATOM 1769 O O . ILE A 1 219 ? 15.848 -0.200 -28.694 1.00 64.44 219 ILE A O 1
ATOM 1773 N N . LYS A 1 220 ? 14.938 0.270 -30.687 1.00 71.00 220 LYS A N 1
ATOM 1774 C CA . LYS A 1 220 ? 16.077 1.071 -31.134 1.00 71.00 220 LYS A CA 1
ATOM 1775 C C . LYS A 1 220 ? 16.165 2.347 -30.295 1.00 71.00 220 LYS A C 1
ATOM 1777 O O . LYS A 1 220 ? 15.383 3.274 -30.491 1.00 71.00 220 LYS A O 1
ATOM 1782 N N . LEU A 1 221 ? 17.131 2.382 -29.385 1.00 73.19 221 LEU A N 1
ATOM 1783 C CA . LEU A 1 221 ? 17.376 3.524 -28.516 1.00 73.19 221 LEU A CA 1
ATOM 1784 C C . LEU A 1 221 ? 18.157 4.614 -29.245 1.00 73.19 221 LEU A C 1
ATOM 1786 O O . LEU A 1 221 ? 19.161 4.353 -29.912 1.00 73.19 221 LEU A O 1
ATOM 1790 N N . ASN A 1 222 ? 17.741 5.863 -29.072 1.00 80.94 222 ASN A N 1
ATOM 1791 C CA . ASN A 1 222 ? 18.584 7.003 -29.361 1.00 80.94 222 ASN A CA 1
ATOM 1792 C C . ASN A 1 222 ? 19.623 7.126 -28.244 1.00 80.94 222 ASN A C 1
ATOM 1794 O O . ASN A 1 222 ? 19.377 7.710 -27.188 1.00 80.94 222 ASN A O 1
ATOM 1798 N N . HIS A 1 223 ? 20.811 6.585 -28.502 1.00 80.75 223 HIS A N 1
ATOM 1799 C CA . HIS A 1 223 ? 21.906 6.598 -27.538 1.00 80.75 223 HIS A CA 1
ATOM 1800 C C . HIS A 1 223 ? 22.289 8.007 -27.069 1.00 80.75 223 HIS A C 1
ATOM 1802 O O . HIS A 1 223 ? 22.747 8.134 -25.942 1.00 80.75 223 HIS A O 1
ATOM 1808 N N . SER A 1 224 ? 22.055 9.064 -27.859 1.00 81.19 224 SER A N 1
ATOM 1809 C CA . SER A 1 224 ? 22.287 10.442 -27.401 1.00 81.19 224 SER A CA 1
ATO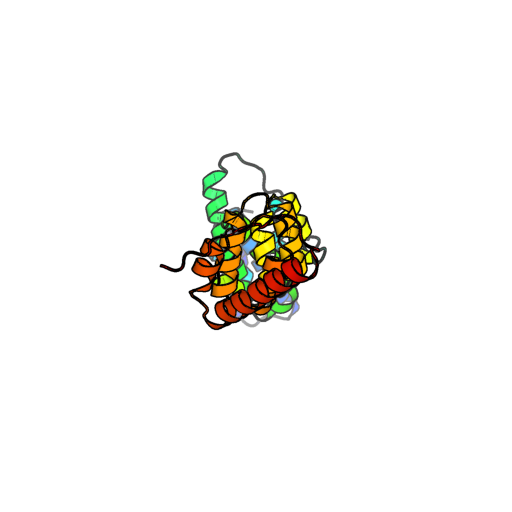M 1810 C C . SER A 1 224 ? 21.347 10.827 -26.258 1.00 81.19 224 SER A C 1
ATOM 1812 O O . SER A 1 224 ? 21.797 11.450 -25.303 1.00 81.19 224 SER A O 1
ATOM 1814 N N . LYS A 1 225 ? 20.077 10.404 -26.303 1.00 80.31 225 LYS A N 1
ATOM 1815 C CA . LYS A 1 225 ? 19.128 10.634 -25.203 1.00 80.31 225 LYS A CA 1
ATOM 1816 C C . LYS A 1 225 ? 19.478 9.806 -23.971 1.00 80.31 225 LYS A C 1
ATOM 1818 O O . LYS A 1 225 ? 19.378 10.309 -22.863 1.00 80.31 225 LYS A O 1
ATOM 1823 N N . VAL A 1 226 ? 19.917 8.561 -24.167 1.00 80.62 226 VAL A N 1
ATOM 1824 C CA . VAL A 1 226 ? 20.371 7.711 -23.056 1.00 80.62 226 VAL A CA 1
ATOM 1825 C C . VAL A 1 226 ? 21.612 8.309 -22.392 1.00 80.62 226 VAL A C 1
ATOM 1827 O O . VAL A 1 226 ? 21.666 8.390 -21.174 1.00 80.62 226 VAL A O 1
ATOM 1830 N N . VAL A 1 227 ? 22.582 8.792 -23.175 1.00 83.19 227 VAL A N 1
ATOM 1831 C CA . VAL A 1 227 ? 23.754 9.504 -22.643 1.00 83.19 227 VAL A CA 1
ATOM 1832 C C . VAL A 1 227 ? 23.327 10.735 -21.850 1.00 83.19 227 VAL A C 1
ATOM 1834 O O . VAL A 1 227 ? 23.834 10.923 -20.751 1.00 83.19 227 VAL A O 1
ATOM 1837 N N . GLU A 1 228 ? 22.384 11.532 -22.362 1.00 83.38 228 GLU A N 1
ATOM 1838 C CA . GLU A 1 228 ? 21.860 12.700 -21.642 1.00 83.38 228 GLU A CA 1
ATOM 1839 C C . GLU A 1 228 ? 21.236 12.308 -20.298 1.00 83.38 228 GLU A C 1
ATOM 1841 O O . GLU A 1 228 ? 21.555 12.907 -19.276 1.00 83.38 228 GLU A O 1
ATOM 1846 N N . SER A 1 229 ? 20.416 11.256 -20.284 1.00 79.38 229 SER A N 1
ATOM 1847 C CA . SER A 1 229 ? 19.825 10.683 -19.071 1.00 79.38 229 SER A CA 1
ATOM 1848 C C . SER A 1 229 ? 20.871 10.229 -18.052 1.00 79.38 229 SER A C 1
ATOM 1850 O O . SER A 1 229 ? 20.727 10.472 -16.857 1.00 79.38 229 SER A O 1
ATOM 1852 N N . LEU A 1 230 ? 21.950 9.601 -18.521 1.00 81.94 230 LEU A N 1
ATOM 1853 C CA . LEU A 1 230 ? 23.023 9.089 -17.673 1.00 81.94 230 LEU A CA 1
ATOM 1854 C C . LEU A 1 230 ? 23.999 10.184 -17.205 1.00 81.94 230 LEU A C 1
ATOM 1856 O O . LEU A 1 230 ? 24.805 9.919 -16.322 1.00 81.94 230 LEU A O 1
ATOM 1860 N N . ARG A 1 231 ? 23.945 11.423 -17.726 1.00 83.81 231 ARG A N 1
ATOM 1861 C CA . ARG A 1 231 ? 24.864 12.509 -17.309 1.00 83.81 231 ARG A CA 1
ATOM 1862 C C . ARG A 1 231 ? 24.813 12.818 -15.818 1.00 83.81 231 ARG A C 1
ATOM 1864 O O . ARG A 1 231 ? 25.807 13.286 -15.270 1.00 83.81 231 ARG A O 1
ATOM 1871 N N . CYS A 1 232 ? 23.674 12.575 -15.176 1.00 77.19 232 CYS A N 1
ATOM 1872 C CA . CYS A 1 232 ? 23.517 12.776 -13.739 1.00 77.19 232 CYS A CA 1
ATOM 1873 C C . CYS A 1 232 ? 24.294 11.750 -12.893 1.00 77.19 232 CYS A C 1
ATOM 1875 O O . CYS A 1 232 ? 24.521 12.011 -11.716 1.00 77.19 232 CYS A O 1
ATOM 1877 N N . ASP A 1 233 ? 24.725 10.629 -13.479 1.00 80.12 233 ASP A N 1
ATOM 1878 C CA . ASP A 1 233 ? 25.534 9.596 -12.833 1.00 80.12 233 ASP A CA 1
ATOM 1879 C C . ASP A 1 233 ? 26.725 9.227 -13.727 1.00 80.12 233 ASP A C 1
ATOM 1881 O O . ASP A 1 233 ? 26.660 8.390 -14.634 1.00 80.12 233 ASP A O 1
ATOM 1885 N N . GLN A 1 234 ? 27.853 9.871 -13.440 1.00 81.69 234 GLN A N 1
ATOM 1886 C CA . GLN A 1 234 ? 29.074 9.727 -14.219 1.00 81.69 234 GLN A CA 1
ATOM 1887 C C . GLN A 1 234 ? 29.608 8.287 -14.235 1.00 81.69 234 GLN A C 1
ATOM 1889 O O . GLN A 1 234 ? 30.202 7.878 -15.233 1.00 81.69 234 GLN A O 1
ATOM 1894 N N . SER A 1 235 ? 29.390 7.509 -13.171 1.00 83.31 235 SER A N 1
ATOM 1895 C CA . SER A 1 235 ? 29.889 6.135 -13.076 1.00 83.31 235 SER A CA 1
ATOM 1896 C C . SER A 1 235 ? 29.120 5.196 -14.010 1.00 83.31 235 SER A C 1
ATOM 1898 O O . SER A 1 235 ? 29.724 4.477 -14.814 1.00 83.31 235 SER A O 1
ATOM 1900 N N . THR A 1 236 ? 27.790 5.294 -14.007 1.00 80.88 236 THR A N 1
ATOM 1901 C CA . THR A 1 236 ? 26.918 4.538 -14.910 1.00 80.88 236 THR A CA 1
ATOM 1902 C C . THR A 1 236 ? 27.097 4.966 -16.358 1.00 80.88 236 THR A C 1
ATOM 1904 O O . THR A 1 236 ? 27.138 4.112 -17.245 1.00 80.88 236 THR A O 1
ATOM 1907 N N . LEU A 1 237 ? 27.278 6.266 -16.614 1.00 83.69 237 LEU A N 1
ATOM 1908 C CA . LEU A 1 237 ? 27.568 6.770 -17.954 1.00 83.69 237 LEU A CA 1
ATOM 1909 C C . LEU A 1 237 ? 28.862 6.177 -18.525 1.00 83.69 237 LEU A C 1
ATOM 1911 O O . LEU A 1 237 ? 28.862 5.723 -19.669 1.00 83.69 237 LEU A O 1
ATOM 1915 N N . ILE A 1 238 ? 29.953 6.172 -17.751 1.00 83.56 238 ILE A N 1
ATOM 1916 C CA . ILE A 1 238 ? 31.237 5.608 -18.194 1.00 83.56 238 ILE A CA 1
ATOM 1917 C C . ILE A 1 238 ? 31.065 4.128 -18.537 1.00 83.56 238 ILE A C 1
ATOM 1919 O O . ILE A 1 238 ? 31.383 3.727 -19.657 1.00 83.56 238 ILE A O 1
ATOM 1923 N N . ARG A 1 239 ? 30.474 3.347 -17.624 1.00 83.69 239 ARG A N 1
ATOM 1924 C CA . ARG A 1 239 ? 30.224 1.912 -17.820 1.00 83.69 239 ARG A CA 1
ATOM 1925 C C . ARG A 1 239 ? 29.372 1.657 -19.073 1.00 83.69 239 ARG A C 1
ATOM 1927 O O . ARG A 1 239 ? 29.697 0.794 -19.884 1.00 83.69 239 ARG A O 1
ATOM 1934 N N . TYR A 1 240 ? 28.338 2.466 -19.304 1.00 83.00 240 TYR A N 1
ATOM 1935 C CA . TYR A 1 240 ? 27.472 2.351 -20.482 1.00 83.00 240 TYR A CA 1
ATOM 1936 C C . TYR A 1 240 ? 28.217 2.654 -21.791 1.00 83.00 240 TYR A C 1
ATOM 1938 O O . TYR A 1 240 ? 28.062 1.936 -22.782 1.00 83.00 240 TYR A O 1
ATOM 1946 N N . LEU A 1 241 ? 29.050 3.700 -21.809 1.00 82.44 241 LEU A N 1
ATOM 1947 C CA . LEU A 1 241 ? 29.844 4.069 -22.983 1.00 82.44 241 LEU A CA 1
ATOM 1948 C C . LEU A 1 241 ? 30.905 3.011 -23.320 1.00 82.44 241 LEU A C 1
ATOM 1950 O O . LEU A 1 241 ? 31.105 2.702 -24.498 1.00 82.44 241 LEU A O 1
ATOM 1954 N N . GLU A 1 242 ? 31.568 2.448 -22.309 1.00 83.94 242 GLU A N 1
ATOM 1955 C CA . GLU A 1 242 ? 32.548 1.369 -22.477 1.00 83.94 242 GLU A CA 1
ATOM 1956 C C . GLU A 1 242 ? 31.910 0.119 -23.090 1.00 83.94 242 GLU A C 1
ATOM 1958 O O . GLU A 1 242 ? 32.450 -0.467 -24.036 1.00 83.94 242 GLU A O 1
ATOM 1963 N N . GLU A 1 243 ? 30.723 -0.251 -22.618 1.00 78.50 243 GLU A N 1
ATOM 1964 C CA . GLU A 1 243 ? 30.033 -1.450 -23.081 1.00 78.50 243 GLU A CA 1
ATOM 1965 C C . GLU A 1 243 ? 29.348 -1.281 -24.443 1.00 78.50 243 GLU A C 1
ATOM 1967 O O . GLU A 1 243 ? 29.348 -2.203 -25.256 1.00 78.50 243 GLU A O 1
ATOM 1972 N N . ILE A 1 244 ? 28.838 -0.096 -24.787 1.00 75.50 244 ILE A N 1
ATOM 1973 C CA . ILE A 1 244 ? 28.368 0.145 -26.161 1.00 75.50 244 ILE A CA 1
ATOM 1974 C C . ILE A 1 244 ? 29.521 0.095 -27.156 1.00 75.50 244 ILE A C 1
ATOM 1976 O O . ILE A 1 244 ? 29.372 -0.442 -28.259 1.00 75.50 244 ILE A O 1
ATOM 1980 N N . LYS A 1 245 ? 30.683 0.635 -26.781 1.00 69.31 245 LYS A N 1
ATOM 1981 C CA . LYS A 1 245 ? 31.875 0.588 -27.626 1.00 69.31 245 LYS A CA 1
ATOM 1982 C C . LYS A 1 245 ? 32.307 -0.860 -27.881 1.00 69.31 245 LYS A C 1
ATOM 1984 O O . LYS A 1 245 ? 32.643 -1.192 -29.018 1.00 69.31 245 LYS A O 1
ATOM 1989 N N . SER A 1 246 ? 32.244 -1.738 -26.877 1.00 61.62 246 SER A N 1
ATOM 1990 C CA . SER A 1 246 ? 32.575 -3.162 -27.039 1.00 61.62 246 SER A CA 1
ATOM 1991 C C . SER A 1 246 ? 31.562 -3.916 -27.918 1.00 61.62 246 SER A C 1
ATOM 1993 O O . SER A 1 246 ? 31.961 -4.731 -28.759 1.00 61.62 246 SER A O 1
ATOM 1995 N N . LEU A 1 247 ? 30.269 -3.587 -27.827 1.00 60.59 247 LEU A N 1
ATOM 1996 C CA . LEU A 1 247 ? 29.224 -4.141 -28.697 1.00 60.59 247 LEU A CA 1
ATOM 1997 C C . LEU A 1 247 ? 29.396 -3.714 -30.162 1.00 60.59 247 LEU A C 1
ATOM 1999 O O . LEU A 1 247 ? 29.261 -4.538 -31.070 1.00 60.59 247 LEU A O 1
ATOM 2003 N N . GLN A 1 248 ? 29.763 -2.453 -30.411 1.00 59.59 248 GLN A N 1
ATOM 2004 C CA . GLN A 1 248 ? 30.049 -1.959 -31.762 1.00 59.59 248 GLN A CA 1
ATOM 2005 C C . GLN A 1 248 ? 31.267 -2.655 -32.380 1.00 59.59 248 GLN A C 1
ATOM 2007 O O . GLN A 1 248 ? 31.218 -3.058 -33.542 1.00 59.59 248 GLN A O 1
ATOM 2012 N N . VAL A 1 249 ? 32.336 -2.861 -31.605 1.00 54.34 249 VAL 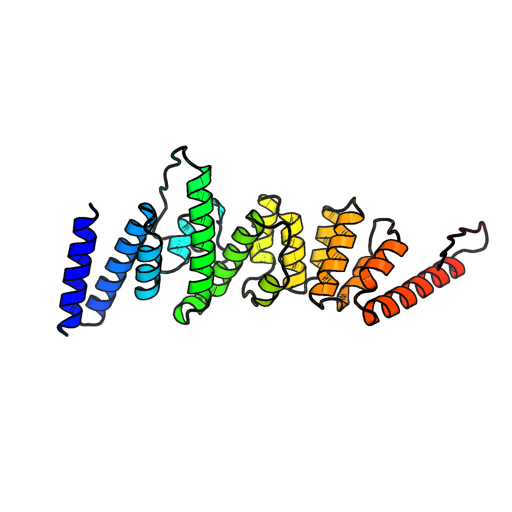A N 1
ATOM 2013 C CA . VAL A 1 249 ? 33.529 -3.592 -32.062 1.00 54.34 249 VAL A CA 1
ATOM 2014 C C . VAL A 1 249 ? 33.191 -5.055 -32.376 1.00 54.34 249 VAL A C 1
ATOM 2016 O O . VAL A 1 249 ? 33.580 -5.561 -33.427 1.00 54.34 249 VAL A O 1
ATOM 2019 N N . THR A 1 250 ? 32.392 -5.718 -31.539 1.00 51.28 250 THR A N 1
ATOM 2020 C CA . THR A 1 250 ? 31.977 -7.118 -31.751 1.00 51.28 250 THR A CA 1
ATOM 2021 C C . THR A 1 250 ? 31.084 -7.290 -32.991 1.00 51.28 250 THR A C 1
ATOM 2023 O O . THR A 1 250 ? 31.239 -8.251 -33.749 1.00 51.28 250 THR A O 1
ATOM 2026 N N . LEU A 1 251 ? 30.189 -6.335 -33.272 1.00 50.00 251 LEU A N 1
ATOM 2027 C CA . LEU A 1 251 ? 29.365 -6.321 -34.493 1.00 50.00 251 LEU A CA 1
ATOM 2028 C C . LEU A 1 251 ? 30.184 -6.080 -35.772 1.00 50.00 251 LEU A C 1
ATOM 2030 O O . LEU A 1 251 ? 29.818 -6.574 -36.840 1.00 50.00 251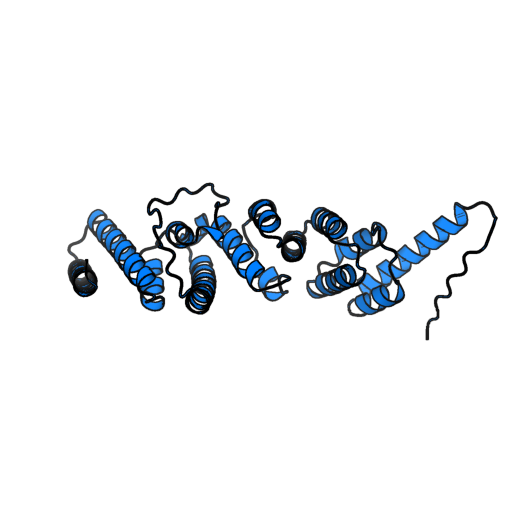 LEU A O 1
ATOM 2034 N N . ILE A 1 252 ? 31.295 -5.347 -35.673 1.00 48.12 252 ILE A N 1
ATOM 2035 C CA . ILE A 1 252 ? 32.226 -5.120 -36.787 1.00 48.12 252 ILE A CA 1
ATOM 2036 C C . ILE A 1 252 ? 33.082 -6.369 -37.043 1.00 48.12 252 ILE A C 1
ATOM 2038 O O . ILE A 1 252 ? 33.312 -6.722 -38.195 1.00 48.12 252 ILE A O 1
ATOM 2042 N N . VAL A 1 253 ? 33.510 -7.074 -35.992 1.00 46.91 253 VAL A N 1
ATOM 2043 C CA . VAL A 1 253 ? 34.353 -8.280 -36.108 1.00 46.91 253 VAL A CA 1
ATOM 2044 C C . VAL A 1 253 ? 33.554 -9.518 -36.551 1.00 46.91 253 VAL A C 1
ATOM 2046 O O . VAL A 1 253 ? 34.086 -10.376 -37.253 1.00 46.91 253 VAL A O 1
ATOM 2049 N N . SER A 1 254 ? 32.265 -9.606 -36.208 1.00 42.78 254 SER A N 1
ATOM 2050 C CA . SER A 1 254 ? 31.385 -10.724 -36.602 1.00 42.78 254 SER A CA 1
ATOM 2051 C C . SER A 1 254 ? 30.810 -10.615 -38.022 1.00 42.78 254 SER A C 1
ATOM 2053 O O . SER A 1 254 ? 30.297 -11.601 -38.557 1.00 42.78 254 SER A O 1
ATOM 2055 N N . ARG A 1 255 ? 30.924 -9.455 -38.682 1.00 38.72 255 ARG A N 1
ATOM 2056 C CA . ARG A 1 255 ? 30.508 -9.266 -40.079 1.00 38.72 255 ARG A CA 1
ATOM 2057 C C . ARG A 1 255 ? 31.717 -9.328 -41.016 1.00 38.72 255 ARG A C 1
ATOM 2059 O O . ARG A 1 255 ? 32.475 -8.371 -41.136 1.00 38.72 255 ARG A O 1
ATOM 2066 N N . LYS A 1 256 ? 31.865 -10.437 -41.755 1.00 36.91 256 LYS A N 1
ATOM 2067 C CA . LYS A 1 256 ? 32.665 -10.450 -42.999 1.00 36.91 256 LYS A CA 1
ATOM 2068 C C . LYS A 1 256 ? 32.172 -9.338 -43.952 1.00 36.91 256 LYS A C 1
ATOM 2070 O O . LYS A 1 256 ? 31.001 -8.959 -43.896 1.00 36.91 256 LYS A O 1
ATOM 2075 N N . PRO A 1 257 ? 33.051 -8.780 -44.801 1.00 39.44 257 PRO A N 1
ATOM 2076 C CA . PRO A 1 257 ? 32.964 -7.385 -45.201 1.00 39.44 257 PRO A CA 1
ATOM 2077 C C . PRO A 1 257 ? 32.006 -7.198 -46.373 1.00 39.44 257 PRO A C 1
ATOM 2079 O O . PRO A 1 257 ? 32.420 -7.358 -47.512 1.00 39.44 257 PRO A O 1
ATOM 2082 N N . VAL A 1 258 ? 30.762 -6.787 -46.123 1.00 36.56 258 VAL A N 1
ATOM 2083 C CA . VAL A 1 258 ? 29.982 -6.032 -47.113 1.00 36.56 258 VAL A CA 1
ATOM 2084 C C . VAL A 1 258 ? 29.077 -5.021 -46.397 1.00 36.56 258 VAL A C 1
ATOM 2086 O O . VAL A 1 258 ? 28.214 -5.384 -45.607 1.00 36.56 258 VAL A O 1
ATOM 2089 N N . GLN A 1 259 ? 29.299 -3.752 -46.749 1.00 34.28 259 GLN A N 1
ATOM 2090 C CA . GLN A 1 259 ? 28.492 -2.548 -46.509 1.00 34.28 259 GLN A CA 1
ATOM 2091 C C . GLN A 1 259 ? 28.506 -1.916 -45.103 1.00 34.28 259 GLN A C 1
ATOM 2093 O O . GLN A 1 259 ? 27.879 -2.347 -44.139 1.00 34.28 259 GLN A O 1
ATOM 2098 N N . GLN A 1 260 ? 29.236 -0.796 -45.065 1.00 33.09 260 GLN A N 1
ATOM 2099 C CA . GLN A 1 260 ? 29.336 0.200 -44.006 1.00 33.09 260 GLN A CA 1
ATOM 2100 C C . GLN A 1 260 ? 27.956 0.676 -43.530 1.00 33.09 260 GLN A C 1
ATOM 2102 O O . GLN A 1 260 ? 27.226 1.323 -44.278 1.00 33.09 260 GLN A O 1
ATOM 2107 N N . ILE A 1 261 ? 27.655 0.469 -42.249 1.00 35.44 261 ILE A N 1
ATOM 2108 C CA . ILE A 1 261 ? 26.686 1.300 -41.531 1.00 35.44 261 ILE A CA 1
ATOM 2109 C C . ILE A 1 261 ? 27.500 2.386 -40.827 1.00 35.44 261 ILE A C 1
ATOM 2111 O O . ILE A 1 261 ? 28.126 2.142 -39.798 1.00 35.44 261 ILE A O 1
ATOM 2115 N N . ARG A 1 262 ? 27.531 3.586 -41.414 1.00 33.56 262 ARG A N 1
ATOM 2116 C CA . ARG A 1 262 ? 27.981 4.800 -40.724 1.00 33.56 262 ARG A CA 1
ATOM 2117 C C . ARG A 1 262 ? 26.874 5.231 -39.763 1.00 33.56 262 ARG A C 1
ATOM 2119 O O . ARG A 1 262 ? 25.804 5.626 -40.217 1.00 33.56 262 ARG A O 1
ATOM 2126 N N . LEU A 1 263 ? 27.138 5.203 -38.460 1.00 36.66 263 LEU A N 1
ATOM 2127 C CA . LEU A 1 263 ? 26.412 6.030 -37.498 1.00 36.66 263 LEU A CA 1
ATOM 2128 C C . LEU A 1 263 ? 27.383 7.102 -36.993 1.00 36.66 263 LEU A C 1
ATOM 2130 O O . LEU A 1 263 ? 28.351 6.794 -36.301 1.00 36.66 263 LEU A O 1
ATOM 2134 N N . CYS A 1 264 ? 27.156 8.352 -37.394 1.00 31.89 264 CYS A N 1
ATOM 2135 C CA . CYS A 1 264 ? 27.881 9.502 -36.869 1.00 31.89 264 CYS A CA 1
ATOM 2136 C C . CYS A 1 264 ? 27.453 9.738 -35.417 1.00 31.89 264 CYS A C 1
ATOM 2138 O O . CYS A 1 264 ? 26.324 10.154 -35.168 1.00 31.89 264 CYS A O 1
ATOM 2140 N N . ILE A 1 265 ? 28.356 9.500 -34.467 1.00 30.33 265 ILE A N 1
ATOM 2141 C CA . ILE A 1 265 ? 28.271 10.104 -33.137 1.00 30.33 265 ILE A CA 1
ATOM 2142 C C . ILE A 1 265 ? 28.926 11.480 -33.274 1.00 30.33 265 ILE A C 1
ATOM 2144 O O . ILE A 1 265 ? 30.149 11.599 -33.257 1.00 30.33 265 ILE A O 1
ATOM 2148 N N . CYS A 1 266 ? 28.117 12.515 -33.498 1.00 27.05 266 CYS A N 1
ATOM 2149 C CA . CYS A 1 266 ? 28.577 13.893 -33.369 1.00 27.05 266 CYS A CA 1
ATOM 2150 C C . CYS A 1 266 ? 28.592 14.240 -31.879 1.00 27.05 266 CYS A C 1
ATOM 2152 O O . CYS A 1 266 ? 27.538 14.372 -31.262 1.00 27.05 266 CYS A O 1
ATOM 2154 N N . ILE A 1 267 ? 29.792 14.342 -31.311 1.00 27.77 267 ILE A N 1
ATOM 2155 C CA . ILE A 1 267 ? 30.025 15.024 -30.041 1.00 27.77 267 ILE A CA 1
ATOM 2156 C C . ILE A 1 267 ? 30.231 16.498 -30.404 1.00 27.77 267 ILE A C 1
ATOM 2158 O O . ILE A 1 267 ? 31.189 16.823 -31.106 1.00 27.77 267 ILE A O 1
ATOM 2162 N N . THR A 1 268 ? 29.311 17.354 -29.972 1.00 32.88 268 THR A N 1
ATOM 2163 C CA . THR A 1 268 ? 29.462 18.817 -29.916 1.00 32.88 268 THR A CA 1
ATOM 2164 C C . THR A 1 268 ? 29.167 19.256 -28.502 1.00 32.88 268 THR A C 1
ATOM 2166 O O . THR A 1 268 ? 28.198 18.700 -27.933 1.00 32.88 268 THR A O 1
#

Sequence (268 aa):
LDNGEFDEALHVAENAVAKGQFDEAELLKLNELRQKVAVAFFKQKHYENFCELAILSELDPREVLAMFDVLLPFPSGFQPRMMSACGTDDDFSTAFVEMRIFLENYLRKVRELRWAKEFARDIDAVLLRLMSEQKVFLNPEDMAMNFRCSFVDCCEWMRANDRRKFLISIAFCFGDCETALVLSRELSQSEKILLDWINFLLKVGQDGGVIDGLKECPIKLNHSKVVESLRCDQSTLIRYLEEIKSLQVTLIVSRKPVQQIRLCICIT

Nearest PDB structures (foldseek):
  3sf4-assembly1_A  TM=2.118E-01  e=1.040E-01  Homo sapiens
  4wng-assembly1_A  TM=2.705E-01  e=4.753E-01  Homo sapiens
  6hc2-assembly1_C  TM=2.179E-01  e=1.574E-01  Homo sapiens
  3sf4-assembly3_C  TM=2.385E-01  e=4.335E-01  Homo sapiens
  7ep7-assembly1_A  TM=2.297E-01  e=4.977E-01  Mus musculus

Radius of gyration: 26.08 Å; Cα contacts (8 Å, |Δi|>4): 202; chains: 1; bounding box: 62×33×86 Å

Secondary structure (DSSP, 8-state):
--HHHHHHHHHHHHHHHHTT---HHHHHHHHHHHHHHHHHHHHTT-HHHHHHHHHHTT--HHHHHTT-GGGPSPTT----SS-------S-HHHHHHHHHHHHHHHHHHHHTSSGGGGGHHHHHHHHHHHHHHH-SS--HHHHTT---S-HHHHHHHHHHTT-HHHHHHHHHHTT-HHHHHHHHHHH-S-HHHHHHHHHHHHHTT--TTHHHHHHT-SS---HHHHHHHHTT-HHHHHHHHHHHHHHHHHHHHSS-S-----------

Foldseek 3Di:
DDLVVLVVVLVVLVVVVVVPPDDPVSVLVSLVSLQVNLVVCVLVVVLVSNLVSCVVSVPQVVLVCQLPCLLDDFPVNDDHPDHDPPDDDPPPDPSVVSNLVSSLVSLVVLLPDPSCVVVQQRSLLSNLVSVLVVDLADALVNLVPPRPHDLVRNVVSCVVVVSLSHSLNRCVSRVNPVVSLVSCQVVDPDLVSLLVVLLRCVVNVVLPCNLVSVVPDPYDHPVVSVLVSCPVPPVSSVVNVVVVVVVVVVVVVPDDDDDDDDDDPDDD

pLDDT: mean 78.69, std 16.51, range [27.05, 96.81]

Mean predicted aligned error: 11.63 Å

Solvent-accessible surface area (backbone atoms only — not comparable to full-atom values): 15743 Å² total; per-residue (Å²): 138,58,74,69,60,52,54,50,53,48,52,53,52,52,56,47,52,76,68,70,77,68,56,74,68,54,54,49,51,51,31,54,47,36,37,54,48,15,56,52,28,47,78,68,68,38,51,68,64,15,53,53,31,29,61,78,38,67,46,63,63,60,50,62,51,44,64,39,67,90,69,54,81,50,72,83,65,70,75,58,89,58,79,60,81,79,74,91,68,91,74,54,70,64,61,50,51,53,51,49,55,48,49,52,54,50,49,60,56,46,58,75,36,80,86,39,56,85,46,33,38,48,51,38,34,44,48,52,54,56,48,46,76,80,34,67,52,70,51,67,73,65,56,69,66,68,69,68,39,56,65,72,60,39,45,64,64,30,56,78,69,72,30,55,64,23,48,32,40,48,24,51,64,71,66,37,50,66,60,22,47,54,52,44,56,76,72,49,92,49,70,64,63,55,51,52,46,50,44,48,30,56,74,66,71,55,51,86,53,50,54,62,51,60,71,72,44,91,61,92,72,60,60,68,59,53,51,58,52,27,62,86,39,63,69,62,35,51,55,44,53,55,50,51,52,52,51,54,52,51,58,55,72,72,47,77,95,75,81,88,81,86,76,84,81,82,86,127

Organism: NCBI:txid637853